Protein AF-A0A813EXE1-F1 (afdb_monomer)

Organism: Polarella glacialis (NCBI:txid89957)

Structure (mmCIF, N/CA/C/O backbone):
data_AF-A0A813EXE1-F1
#
_entry.id   AF-A0A813EXE1-F1
#
loop_
_atom_site.group_PDB
_atom_site.id
_atom_site.type_symbol
_atom_site.label_atom_id
_atom_site.label_alt_id
_atom_site.label_comp_id
_atom_site.label_asym_id
_atom_site.label_entity_id
_atom_site.label_seq_id
_atom_site.pdbx_PDB_ins_code
_atom_site.Cartn_x
_atom_site.Cartn_y
_atom_site.Cartn_z
_atom_site.occupancy
_atom_site.B_iso_or_equiv
_atom_site.auth_seq_id
_atom_site.auth_comp_id
_atom_site.auth_asym_id
_atom_site.auth_atom_id
_atom_site.pdbx_PDB_model_num
ATOM 1 N N . MET A 1 1 ? 9.694 2.951 -1.310 1.00 83.62 1 MET A N 1
ATOM 2 C CA . MET A 1 1 ? 8.890 2.510 -2.470 1.00 83.62 1 MET A CA 1
ATOM 3 C C . MET A 1 1 ? 9.324 3.197 -3.749 1.00 83.62 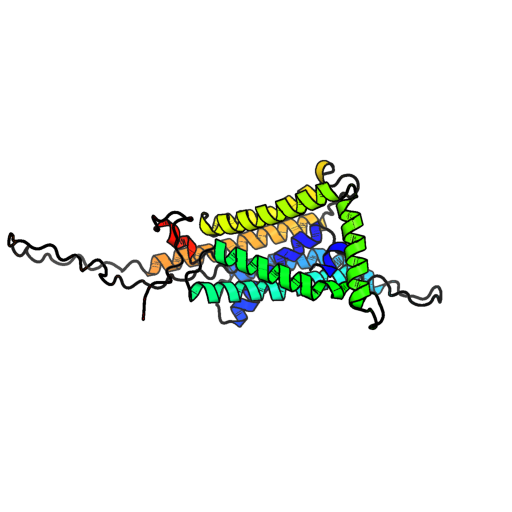1 MET A C 1
ATOM 5 O O . MET A 1 1 ? 9.782 2.480 -4.615 1.00 83.62 1 MET A O 1
ATOM 9 N N . VAL A 1 2 ? 9.287 4.535 -3.846 1.00 83.31 2 VAL A N 1
ATOM 10 C CA . VAL A 1 2 ? 9.615 5.289 -5.082 1.00 83.31 2 VAL A CA 1
ATOM 11 C C . VAL A 1 2 ? 10.860 4.770 -5.819 1.00 83.31 2 VAL A C 1
ATOM 13 O O . VAL A 1 2 ? 10.777 4.487 -7.004 1.00 83.31 2 VAL A O 1
ATOM 16 N N . PHE A 1 3 ? 11.970 4.543 -5.112 1.00 84.62 3 PHE A N 1
ATOM 17 C CA . PHE A 1 3 ? 13.207 4.026 -5.715 1.00 84.62 3 PHE A CA 1
ATOM 18 C C . PHE A 1 3 ? 13.143 2.568 -6.183 1.00 84.62 3 PHE A C 1
ATOM 20 O O . PHE A 1 3 ? 13.875 2.191 -7.084 1.00 84.62 3 PHE A O 1
ATOM 27 N N . ALA A 1 4 ? 12.294 1.742 -5.573 1.00 88.12 4 ALA A N 1
ATOM 28 C CA . ALA A 1 4 ? 12.151 0.328 -5.912 1.00 88.12 4 ALA A CA 1
ATOM 29 C C . ALA A 1 4 ? 11.095 0.087 -7.004 1.00 88.12 4 ALA A C 1
ATOM 31 O O . ALA A 1 4 ? 11.169 -0.927 -7.690 1.00 88.12 4 ALA A O 1
ATOM 32 N N . ASN A 1 5 ? 10.138 1.007 -7.192 1.00 88.31 5 ASN A N 1
ATOM 33 C CA . ASN A 1 5 ? 9.052 0.864 -8.169 1.00 88.31 5 ASN A CA 1
ATOM 34 C C . ASN A 1 5 ? 9.538 0.513 -9.593 1.00 88.31 5 ASN A C 1
ATOM 36 O O . ASN A 1 5 ? 8.940 -0.371 -10.196 1.00 88.31 5 ASN A O 1
ATOM 40 N N . PRO A 1 6 ? 10.608 1.117 -10.149 1.00 88.12 6 PRO A N 1
ATOM 41 C CA . PRO A 1 6 ? 11.054 0.779 -11.504 1.00 88.12 6 PRO A CA 1
ATOM 42 C C . PRO A 1 6 ? 11.615 -0.644 -11.642 1.00 88.12 6 PRO A C 1
ATOM 44 O O . PRO A 1 6 ? 11.696 -1.164 -12.750 1.00 88.12 6 PRO A O 1
ATOM 47 N N . TYR A 1 7 ? 12.017 -1.268 -10.531 1.00 89.38 7 TYR A N 1
ATOM 48 C CA . TYR A 1 7 ? 12.736 -2.546 -10.513 1.00 89.38 7 TYR A CA 1
ATOM 49 C C . TYR A 1 7 ? 11.871 -3.733 -10.072 1.00 89.38 7 TYR A C 1
ATOM 51 O O . TYR A 1 7 ? 12.325 -4.876 -10.115 1.00 89.38 7 TYR A O 1
ATOM 59 N N . VAL A 1 8 ? 10.642 -3.480 -9.616 1.00 90.56 8 VAL A N 1
ATOM 60 C CA . VAL A 1 8 ? 9.720 -4.508 -9.117 1.00 90.56 8 VAL A CA 1
ATOM 61 C C . VAL A 1 8 ? 8.538 -4.622 -10.089 1.00 90.56 8 VAL A C 1
ATOM 63 O O . VAL A 1 8 ? 7.906 -3.603 -10.356 1.00 90.56 8 VAL A O 1
ATOM 66 N N . PRO A 1 9 ? 8.188 -5.818 -10.599 1.00 90.06 9 PRO A N 1
ATOM 67 C CA 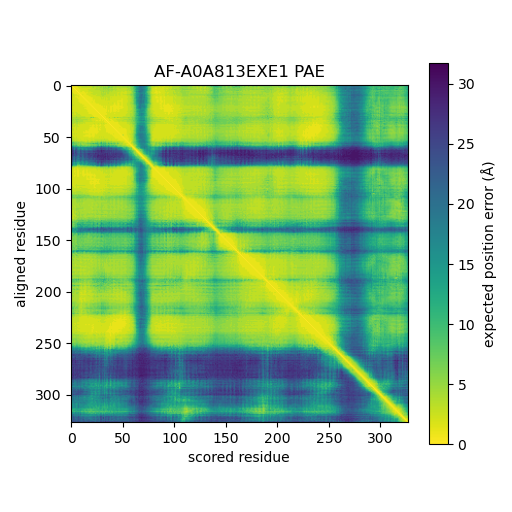. PRO A 1 9 ? 7.024 -6.014 -11.471 1.00 90.06 9 PRO A CA 1
ATOM 68 C C . PRO A 1 9 ? 5.711 -5.567 -10.824 1.00 90.06 9 PRO A C 1
ATOM 70 O O . PRO A 1 9 ? 5.547 -5.688 -9.607 1.00 90.06 9 PRO A O 1
ATOM 73 N N . GLY A 1 10 ? 4.750 -5.109 -11.625 1.00 87.69 10 GLY A N 1
ATOM 74 C CA . GLY A 1 10 ? 3.493 -4.531 -11.145 1.00 87.69 10 GLY A CA 1
ATOM 75 C C . GLY A 1 10 ? 2.681 -5.505 -10.291 1.00 87.69 10 GLY A C 1
ATOM 76 O O . GLY A 1 10 ? 2.223 -5.143 -9.202 1.00 87.69 10 GLY A O 1
ATOM 77 N N . CYS A 1 11 ? 2.581 -6.771 -10.711 1.00 89.19 11 CYS A N 1
ATOM 78 C CA . CYS A 1 11 ? 1.892 -7.789 -9.918 1.00 89.19 11 CYS A CA 1
ATOM 79 C C . CYS A 1 11 ? 2.582 -8.042 -8.563 1.00 89.19 11 CYS A C 1
ATOM 81 O O . CYS A 1 11 ? 1.913 -8.229 -7.544 1.00 89.19 11 CYS A O 1
ATOM 83 N N . LEU A 1 12 ? 3.920 -8.018 -8.528 1.00 90.88 12 LEU A N 1
ATOM 84 C CA . LEU A 1 12 ? 4.680 -8.193 -7.291 1.00 90.88 12 LEU A CA 1
ATOM 85 C C . LEU A 1 12 ? 4.547 -6.969 -6.375 1.00 90.88 12 LEU A C 1
ATOM 87 O O . LEU A 1 12 ? 4.401 -7.140 -5.167 1.00 90.88 12 LEU A O 1
ATOM 91 N N . GLN A 1 13 ? 4.515 -5.750 -6.921 1.00 92.50 13 GLN A N 1
ATOM 92 C CA . GLN A 1 13 ? 4.253 -4.538 -6.136 1.00 92.50 13 GLN A CA 1
ATOM 93 C C . GLN A 1 13 ? 2.901 -4.617 -5.417 1.00 92.50 13 GLN A C 1
ATOM 95 O O . GLN A 1 13 ? 2.837 -4.351 -4.215 1.00 92.50 13 GLN A O 1
ATOM 100 N N . ALA A 1 14 ? 1.839 -5.028 -6.120 1.00 90.50 14 ALA A N 1
ATOM 101 C CA . ALA A 1 14 ? 0.500 -5.162 -5.543 1.00 90.50 14 ALA A CA 1
ATOM 102 C C . ALA A 1 14 ? 0.460 -6.195 -4.399 1.00 90.50 14 ALA A C 1
ATOM 104 O O . ALA A 1 14 ? -0.167 -5.955 -3.363 1.00 90.50 14 ALA A O 1
ATOM 105 N N . LEU A 1 15 ? 1.175 -7.317 -4.548 1.00 91.56 15 LEU A N 1
ATOM 106 C CA . LEU A 1 15 ? 1.319 -8.331 -3.497 1.00 91.56 15 LEU A CA 1
ATOM 107 C C . LEU A 1 15 ? 2.124 -7.810 -2.299 1.00 91.56 15 LEU A C 1
ATOM 109 O O . LEU A 1 15 ? 1.693 -7.959 -1.156 1.00 91.56 15 LEU A O 1
ATOM 113 N N . LEU A 1 16 ? 3.268 -7.162 -2.538 1.00 93.19 16 LEU A N 1
ATOM 114 C CA . LEU A 1 16 ? 4.121 -6.623 -1.474 1.00 93.19 16 LEU A CA 1
ATOM 115 C C . LEU A 1 16 ? 3.438 -5.494 -0.692 1.00 93.19 16 LEU A C 1
ATOM 117 O O . LEU A 1 16 ? 3.687 -5.349 0.503 1.00 93.19 16 LEU A O 1
ATOM 121 N N . GLN A 1 17 ? 2.540 -4.730 -1.317 1.00 92.62 17 GLN A N 1
ATOM 122 C CA . GLN A 1 17 ? 1.708 -3.743 -0.618 1.00 92.62 17 GLN A CA 1
ATOM 123 C C . GLN A 1 17 ? 0.782 -4.386 0.427 1.00 92.62 17 GLN A C 1
ATOM 125 O O . GLN A 1 17 ? 0.451 -3.744 1.423 1.00 92.62 17 GLN A O 1
ATOM 130 N N . GLN A 1 18 ? 0.418 -5.667 0.280 1.00 93.56 18 GLN A N 1
ATOM 131 C CA . GLN A 1 18 ? -0.369 -6.378 1.296 1.00 93.56 18 GLN A CA 1
ATOM 132 C C . GLN A 1 18 ? 0.429 -6.717 2.554 1.00 93.56 18 GLN A C 1
ATOM 134 O O . GLN A 1 18 ? -0.172 -6.979 3.597 1.00 93.56 18 GLN A O 1
ATOM 139 N N . ALA A 1 19 ? 1.763 -6.611 2.511 1.00 93.81 19 ALA A N 1
ATOM 140 C CA . ALA A 1 19 ? 2.605 -6.698 3.701 1.00 93.81 19 ALA A CA 1
ATOM 141 C C . ALA A 1 19 ? 2.355 -5.558 4.701 1.00 93.81 19 ALA A C 1
ATOM 143 O O . ALA A 1 19 ? 2.771 -5.642 5.857 1.00 93.81 19 ALA A O 1
ATOM 144 N N . LEU A 1 20 ? 1.637 -4.507 4.295 1.00 92.75 20 LEU A N 1
ATOM 145 C CA . LEU A 1 20 ? 1.202 -3.470 5.216 1.00 92.75 20 LEU A CA 1
ATOM 146 C C . LEU A 1 20 ? 0.387 -4.056 6.383 1.00 92.75 20 LEU A C 1
ATOM 148 O O . LEU A 1 20 ? 0.600 -3.647 7.518 1.00 92.75 20 LEU A O 1
ATOM 152 N N . ILE A 1 21 ? -0.473 -5.054 6.133 1.00 92.88 21 ILE A N 1
ATOM 153 C CA . ILE A 1 21 ? -1.320 -5.701 7.154 1.00 92.88 21 ILE A CA 1
ATOM 154 C C . ILE A 1 21 ? -0.494 -6.415 8.245 1.00 92.88 21 ILE A C 1
ATOM 156 O O . ILE A 1 21 ? -0.716 -6.147 9.429 1.00 92.88 21 ILE A O 1
ATOM 160 N N . PRO A 1 22 ? 0.457 -7.318 7.922 1.00 95.56 22 PRO A N 1
ATOM 161 C CA . PRO A 1 22 ? 1.309 -7.918 8.942 1.00 95.56 22 PRO A CA 1
ATOM 162 C C . PRO A 1 22 ? 2.139 -6.881 9.698 1.00 95.56 22 PRO A C 1
ATOM 164 O O . PRO A 1 22 ? 2.281 -7.009 10.914 1.00 95.56 22 PRO A O 1
ATOM 167 N N . PHE A 1 23 ? 2.651 -5.840 9.032 1.00 95.38 23 PHE A N 1
ATOM 168 C CA . PHE A 1 23 ? 3.432 -4.807 9.716 1.00 95.38 23 PHE A CA 1
ATOM 169 C C . PHE A 1 23 ? 2.587 -3.938 10.650 1.00 95.38 23 PHE A C 1
ATOM 171 O O . PHE A 1 23 ? 3.043 -3.637 11.754 1.00 95.38 23 PHE A O 1
ATOM 178 N N . THR A 1 24 ? 1.355 -3.577 10.278 1.00 92.38 24 THR A N 1
ATOM 179 C CA . THR A 1 24 ? 0.451 -2.844 11.178 1.00 92.38 24 THR A CA 1
ATOM 180 C C . THR A 1 24 ? 0.040 -3.698 12.369 1.00 92.38 24 THR A C 1
ATOM 182 O O . THR A 1 24 ? 0.028 -3.190 13.492 1.00 92.38 24 THR A O 1
ATOM 185 N N . LEU A 1 25 ? -0.244 -4.992 12.174 1.00 92.69 25 LEU A N 1
ATOM 186 C CA . LEU A 1 25 ? -0.517 -5.904 13.288 1.00 92.69 25 LEU A CA 1
ATOM 187 C C . LEU A 1 25 ? 0.705 -6.029 14.204 1.00 92.69 25 LEU A C 1
ATOM 189 O O . LEU A 1 25 ? 0.565 -5.867 15.414 1.00 92.69 25 LEU A O 1
ATOM 193 N N . ALA A 1 26 ? 1.899 -6.253 13.651 1.00 94.62 26 ALA A N 1
ATOM 194 C CA . ALA A 1 26 ? 3.126 -6.388 14.434 1.00 94.62 26 ALA A CA 1
ATOM 195 C C . ALA A 1 26 ? 3.425 -5.122 15.251 1.00 94.62 26 ALA A C 1
ATOM 197 O O . ALA A 1 26 ? 3.661 -5.201 16.457 1.00 94.62 26 ALA A O 1
ATOM 198 N N . ALA A 1 27 ? 3.340 -3.946 14.626 1.00 92.19 27 ALA A N 1
ATOM 199 C CA . ALA A 1 27 ? 3.536 -2.673 15.312 1.00 92.19 27 ALA A CA 1
ATOM 200 C C . ALA A 1 27 ? 2.442 -2.397 16.362 1.00 92.19 27 ALA A C 1
ATOM 202 O O . ALA A 1 27 ? 2.727 -1.840 17.422 1.00 92.19 27 ALA A O 1
ATOM 203 N N . SER A 1 28 ? 1.204 -2.838 16.125 1.00 89.94 28 SER A N 1
ATOM 204 C CA . SER A 1 28 ? 0.122 -2.731 17.111 1.00 89.94 28 SER A CA 1
ATOM 205 C C . SER A 1 28 ? 0.333 -3.662 18.309 1.00 89.94 28 SER A C 1
ATOM 207 O O . SER A 1 28 ? 0.102 -3.250 19.446 1.00 89.94 28 SER A O 1
ATOM 209 N N . VAL A 1 29 ? 0.810 -4.891 18.082 1.00 92.19 29 VAL A N 1
ATOM 210 C CA . VAL A 1 29 ? 1.195 -5.826 19.154 1.00 92.19 29 VAL A CA 1
ATOM 211 C C . VAL A 1 29 ? 2.346 -5.250 19.975 1.00 92.19 29 VAL A C 1
ATOM 213 O O . VAL A 1 29 ? 2.281 -5.263 21.203 1.00 92.19 29 VAL A O 1
ATOM 216 N N . ALA A 1 30 ? 3.357 -4.671 19.320 1.00 93.62 30 ALA A N 1
ATOM 217 C CA . ALA A 1 30 ? 4.457 -3.985 20.000 1.00 93.62 30 ALA A CA 1
ATOM 218 C C . ALA A 1 30 ? 3.970 -2.796 20.851 1.00 93.62 30 ALA A C 1
ATOM 220 O O . ALA A 1 30 ? 4.547 -2.498 21.892 1.00 93.62 30 ALA A O 1
ATOM 221 N N . ALA A 1 31 ? 2.869 -2.154 20.450 1.00 90.25 31 ALA A N 1
ATOM 222 C CA . ALA A 1 31 ? 2.194 -1.114 21.223 1.00 90.25 31 ALA A CA 1
ATOM 223 C C . ALA A 1 31 ? 1.246 -1.652 22.321 1.00 90.25 31 ALA A C 1
ATOM 225 O O . ALA A 1 31 ? 0.523 -0.863 22.930 1.00 90.25 31 ALA A O 1
ATOM 226 N N . GLY A 1 32 ? 1.227 -2.965 22.577 1.00 90.25 32 GLY A N 1
ATOM 227 C CA . GLY A 1 32 ? 0.442 -3.603 23.638 1.00 90.25 32 GLY A CA 1
ATOM 228 C C . GLY A 1 32 ? -0.967 -4.051 23.236 1.00 90.25 32 GLY A C 1
ATOM 229 O O . GLY A 1 32 ? -1.731 -4.491 24.098 1.00 90.25 32 GLY A O 1
ATOM 230 N N . ALA A 1 33 ? -1.342 -3.967 21.955 1.00 87.94 33 ALA A N 1
ATOM 231 C CA . ALA A 1 33 ? -2.638 -4.460 21.498 1.00 87.94 33 ALA A CA 1
ATOM 232 C C . ALA A 1 33 ? -2.670 -5.998 21.451 1.00 87.94 33 ALA A C 1
ATOM 234 O O . ALA A 1 33 ? -1.710 -6.654 21.050 1.00 87.94 33 ALA A O 1
ATOM 235 N N . ARG A 1 34 ? -3.812 -6.579 21.830 1.00 91.12 34 ARG A N 1
ATOM 236 C CA . ARG A 1 34 ? -4.072 -8.024 21.742 1.00 91.12 34 ARG A CA 1
ATOM 237 C C . ARG A 1 34 ? -5.016 -8.303 20.579 1.00 91.12 34 ARG A C 1
ATOM 239 O O . ARG A 1 34 ? -6.010 -7.588 20.435 1.00 91.12 34 ARG A O 1
ATOM 246 N N . PHE A 1 35 ? -4.717 -9.334 19.797 1.00 90.44 35 PHE A N 1
ATOM 247 C CA . PHE A 1 35 ? -5.474 -9.744 18.612 1.00 90.44 35 PHE A CA 1
ATOM 248 C C . PHE A 1 35 ? -6.004 -11.171 18.770 1.00 90.44 35 PHE A C 1
ATOM 250 O O . PHE A 1 35 ? -5.515 -11.940 19.599 1.00 90.44 35 PHE A O 1
ATOM 257 N N . GLU A 1 36 ? -7.013 -11.522 17.980 1.00 92.69 36 GLU A N 1
ATOM 258 C CA . GLU A 1 36 ? -7.580 -12.869 17.984 1.00 92.69 36 GLU A CA 1
ATOM 259 C C . GLU A 1 36 ? -6.734 -13.868 17.178 1.00 92.69 36 GLU A C 1
ATOM 261 O O . GLU A 1 36 ? -6.113 -13.488 16.180 1.00 92.69 36 GLU A O 1
ATOM 266 N N . PRO A 1 37 ? -6.782 -15.174 17.512 1.00 95.31 37 PRO A N 1
ATOM 267 C CA . PRO A 1 37 ? -6.094 -16.231 16.762 1.00 95.31 37 PRO A CA 1
ATOM 268 C C . PRO A 1 37 ? -6.361 -16.211 15.247 1.00 95.31 37 PRO A C 1
ATOM 270 O O . PRO A 1 37 ? -5.448 -16.421 14.449 1.00 95.31 37 PRO A O 1
ATOM 273 N N . HIS A 1 38 ? -7.591 -15.889 14.829 1.00 93.62 38 HIS A N 1
ATOM 274 C CA . HIS A 1 38 ? -7.968 -15.786 13.414 1.00 93.62 38 HIS A CA 1
ATOM 275 C C . HIS A 1 38 ? -7.185 -14.694 12.670 1.00 93.62 38 HIS A C 1
ATOM 277 O O . HIS A 1 38 ? -6.858 -14.855 11.495 1.00 93.62 38 HIS A O 1
ATOM 283 N N . GLN A 1 39 ? -6.844 -13.597 13.350 1.00 93.31 39 GLN A N 1
ATOM 284 C CA . GLN A 1 39 ? -6.074 -12.501 12.762 1.00 93.31 39 GLN A CA 1
ATOM 285 C C . GLN A 1 39 ? -4.619 -12.924 12.534 1.00 93.31 39 GLN A C 1
ATOM 287 O O . GLN A 1 39 ? -4.069 -12.675 11.463 1.00 93.31 39 GLN A O 1
ATOM 292 N N . TYR A 1 40 ? -4.023 -13.653 13.481 1.00 95.94 40 TYR A N 1
ATOM 293 C CA . TYR A 1 40 ? -2.693 -14.240 13.292 1.00 95.94 40 TYR A CA 1
ATOM 294 C C . TYR A 1 40 ? -2.672 -15.264 12.150 1.00 95.94 40 TYR A C 1
ATOM 296 O O . TYR A 1 40 ? -1.744 -15.254 11.344 1.00 95.94 40 TYR A O 1
ATOM 304 N N . CYS A 1 41 ? -3.717 -16.091 12.027 1.00 96.88 41 CYS A N 1
ATOM 305 C CA . CYS A 1 41 ? -3.869 -17.029 10.911 1.00 96.88 41 CYS A CA 1
ATOM 306 C C . CYS A 1 41 ? -3.930 -16.300 9.555 1.00 96.88 41 CYS A C 1
ATOM 308 O O . CYS A 1 41 ? -3.170 -16.625 8.644 1.00 96.88 41 CYS A O 1
ATOM 310 N N . GLY A 1 42 ? -4.761 -15.258 9.435 1.00 95.38 42 GLY A N 1
ATOM 311 C CA . GLY A 1 42 ? -4.840 -14.450 8.214 1.00 95.38 42 GLY A CA 1
ATOM 312 C C . GLY A 1 42 ? -3.506 -13.790 7.843 1.00 95.38 42 GLY A C 1
ATOM 313 O O . GLY A 1 42 ? -3.096 -13.831 6.685 1.00 95.38 42 GLY A O 1
ATOM 314 N N . VAL A 1 43 ? -2.779 -13.259 8.832 1.00 95.75 43 VAL A N 1
ATOM 315 C CA . VAL A 1 43 ? -1.425 -12.710 8.641 1.00 95.75 43 VAL A CA 1
ATOM 316 C C . VAL A 1 43 ? -0.433 -13.775 8.167 1.00 95.75 43 VAL A C 1
ATOM 318 O O . VAL A 1 43 ? 0.338 -13.509 7.246 1.00 95.75 43 VAL A O 1
ATOM 321 N N . ALA A 1 44 ? -0.463 -14.977 8.745 1.00 97.69 44 ALA A N 1
ATOM 322 C CA . ALA A 1 44 ? 0.407 -16.073 8.325 1.00 97.69 44 ALA A CA 1
ATOM 323 C C . ALA A 1 44 ? 0.164 -16.467 6.858 1.00 97.69 44 ALA A C 1
ATOM 325 O O . ALA A 1 44 ? 1.123 -16.685 6.120 1.00 97.69 44 ALA A O 1
ATOM 326 N N . LEU A 1 45 ? -1.097 -16.481 6.409 1.00 97.31 45 LEU A N 1
ATOM 327 C CA . LEU A 1 45 ? -1.449 -16.727 5.006 1.00 97.31 45 LEU A CA 1
ATOM 328 C C . LEU A 1 45 ? -0.922 -15.622 4.077 1.00 97.31 45 LEU A C 1
ATOM 330 O O . LEU A 1 45 ? -0.328 -15.928 3.044 1.00 97.31 45 LEU A O 1
ATOM 334 N N . ILE A 1 46 ? -1.069 -14.347 4.459 1.00 96.00 46 ILE A N 1
ATOM 335 C CA . ILE A 1 46 ? -0.534 -13.213 3.684 1.00 96.00 46 ILE A CA 1
ATOM 336 C C . ILE A 1 46 ? 0.991 -13.327 3.545 1.00 96.00 46 ILE A C 1
ATOM 338 O O . ILE A 1 46 ? 1.520 -13.224 2.437 1.00 96.00 46 ILE A O 1
ATOM 342 N N . LEU A 1 47 ? 1.700 -13.581 4.650 1.00 96.62 47 LEU A N 1
ATOM 343 C CA . LEU A 1 47 ? 3.155 -13.756 4.643 1.00 96.62 47 LEU A CA 1
ATOM 344 C C . LEU A 1 47 ? 3.584 -14.983 3.832 1.00 96.62 47 LEU A C 1
ATOM 346 O O . LEU A 1 47 ? 4.569 -14.907 3.103 1.00 96.62 47 LEU A O 1
ATOM 350 N N . GLY A 1 48 ? 2.831 -16.083 3.909 1.00 96.81 48 GLY A N 1
ATOM 351 C CA . GLY A 1 48 ? 3.054 -17.270 3.087 1.00 96.81 48 GLY A CA 1
ATOM 352 C C . GLY A 1 48 ? 2.923 -16.974 1.592 1.00 96.81 48 GLY A C 1
ATOM 353 O O . GLY A 1 48 ? 3.769 -17.401 0.811 1.00 96.81 48 GLY A O 1
ATOM 354 N N . GLY A 1 49 ? 1.920 -16.185 1.194 1.00 95.44 49 GLY A N 1
ATOM 355 C CA . GLY A 1 49 ? 1.726 -15.788 -0.204 1.00 95.44 49 GLY A CA 1
ATOM 356 C C . GLY A 1 49 ? 2.852 -14.898 -0.719 1.00 95.44 49 GLY A C 1
ATOM 357 O O . GLY A 1 49 ? 3.401 -15.157 -1.788 1.00 95.44 49 GLY A O 1
ATOM 358 N N . ILE A 1 50 ? 3.269 -13.910 0.076 1.00 94.81 50 ILE A N 1
ATOM 359 C CA . ILE A 1 50 ? 4.429 -13.065 -0.247 1.00 94.81 50 ILE A CA 1
ATOM 360 C C . ILE A 1 50 ? 5.709 -13.911 -0.338 1.00 94.81 50 ILE A C 1
ATOM 362 O O . ILE A 1 50 ? 6.473 -13.772 -1.293 1.00 94.81 50 ILE A O 1
ATOM 366 N N . GLY A 1 51 ? 5.934 -14.814 0.620 1.00 94.50 51 GLY A N 1
ATOM 367 C CA . GLY A 1 51 ? 7.101 -15.695 0.651 1.00 94.50 51 GLY A CA 1
ATOM 368 C C . GLY A 1 51 ? 7.175 -16.621 -0.562 1.00 94.50 51 GLY A C 1
ATOM 369 O O . GLY A 1 51 ? 8.234 -16.727 -1.178 1.00 94.50 51 GLY A O 1
ATOM 370 N N . LEU A 1 52 ? 6.048 -17.221 -0.959 1.00 94.50 52 LEU A N 1
ATOM 371 C CA . LEU A 1 52 ? 5.963 -18.077 -2.145 1.00 94.50 52 LEU A CA 1
ATOM 372 C C . LEU A 1 52 ? 6.366 -17.328 -3.422 1.00 94.50 52 LEU A C 1
ATOM 374 O O . LEU A 1 52 ? 7.037 -17.896 -4.279 1.00 94.50 52 LEU A O 1
ATOM 378 N N . GLN A 1 53 ? 6.004 -16.047 -3.530 1.00 91.62 53 GLN A N 1
ATOM 379 C CA . GLN A 1 53 ? 6.357 -15.222 -4.684 1.00 91.62 53 GLN A CA 1
ATOM 380 C C . GLN A 1 53 ? 7.841 -14.825 -4.709 1.00 91.62 53 GLN A C 1
ATOM 382 O O . GLN A 1 53 ? 8.418 -14.672 -5.784 1.00 91.62 53 GLN A O 1
ATOM 387 N N . LEU A 1 54 ? 8.463 -14.649 -3.540 1.00 91.06 54 LEU A N 1
ATOM 388 C CA . LEU A 1 54 ? 9.877 -14.272 -3.427 1.00 91.06 54 LEU A CA 1
ATOM 389 C C . LEU A 1 54 ? 10.830 -15.474 -3.527 1.00 91.06 54 LEU A C 1
ATOM 391 O O . LEU A 1 54 ? 12.000 -15.291 -3.862 1.00 91.06 54 LEU A O 1
ATOM 395 N N . LEU A 1 55 ? 10.346 -16.693 -3.265 1.00 89.88 55 LEU A N 1
ATOM 396 C CA . LEU A 1 55 ? 11.162 -17.909 -3.200 1.00 89.88 55 LEU A CA 1
ATOM 397 C C . LEU A 1 55 ? 11.966 -18.210 -4.483 1.00 89.88 55 LEU A C 1
ATOM 399 O O . LEU A 1 55 ? 13.158 -18.495 -4.355 1.00 89.88 55 LEU A O 1
ATOM 403 N N . PRO A 1 56 ? 11.400 -18.111 -5.707 1.00 84.12 56 PRO A N 1
ATOM 404 C CA . PRO A 1 56 ? 12.157 -18.388 -6.931 1.00 84.12 56 PRO A CA 1
ATOM 405 C C . PRO A 1 56 ? 13.377 -17.469 -7.086 1.00 84.12 56 PRO A C 1
ATOM 407 O O . PRO A 1 56 ? 14.448 -17.918 -7.483 1.00 84.12 56 PRO A O 1
ATOM 410 N N . GLY A 1 57 ? 13.248 -16.202 -6.676 1.00 77.94 57 GLY A N 1
ATOM 411 C CA . GLY A 1 57 ? 14.320 -15.208 -6.763 1.00 77.94 57 GLY A CA 1
ATOM 412 C C . GLY A 1 57 ? 15.456 -15.395 -5.751 1.00 77.94 57 GLY A C 1
ATOM 413 O O . GLY A 1 57 ? 16.484 -14.731 -5.875 1.00 77.94 57 GLY A O 1
ATOM 414 N N . LEU A 1 58 ? 15.294 -16.267 -4.749 1.00 78.81 58 LEU A N 1
ATOM 415 C CA . LEU A 1 58 ? 16.352 -16.601 -3.786 1.00 78.81 58 LEU A CA 1
ATOM 416 C C . LEU A 1 58 ? 17.239 -17.754 -4.278 1.00 78.81 58 LEU A C 1
ATOM 418 O O . LEU A 1 58 ? 18.425 -17.793 -3.953 1.00 78.81 58 LEU A O 1
ATOM 422 N N . GLY A 1 59 ? 16.684 -18.676 -5.072 1.00 73.62 59 GLY A N 1
ATOM 423 C CA . GLY A 1 59 ? 17.412 -19.842 -5.586 1.00 73.62 59 GLY A CA 1
ATOM 424 C C . GLY A 1 59 ? 18.409 -19.504 -6.698 1.00 73.62 59 GLY A C 1
ATOM 425 O O . GLY A 1 59 ? 19.468 -20.119 -6.787 1.00 73.62 59 GLY A O 1
ATOM 426 N N . GLU A 1 60 ? 18.110 -18.494 -7.516 1.00 66.31 60 GLU A N 1
ATOM 427 C CA . GLU A 1 60 ? 18.944 -18.124 -8.671 1.00 66.31 60 GLU A CA 1
ATOM 428 C C . GLU A 1 60 ? 20.157 -17.252 -8.294 1.00 66.31 60 GLU A C 1
ATOM 430 O O . GLU A 1 60 ? 21.149 -17.208 -9.023 1.00 66.31 60 GLU A O 1
ATOM 435 N N . SER A 1 61 ? 20.141 -16.604 -7.123 1.00 55.00 61 SER A N 1
ATOM 436 C CA . SER A 1 61 ? 21.210 -15.696 -6.674 1.00 55.00 61 SER A CA 1
ATOM 437 C C . SER A 1 61 ? 22.503 -16.373 -6.191 1.00 55.00 61 SER A C 1
ATOM 439 O O . SER A 1 61 ? 23.474 -15.673 -5.909 1.00 55.00 61 SER A O 1
ATOM 441 N N . SER A 1 62 ? 22.564 -17.707 -6.118 1.00 51.28 62 SER A N 1
ATOM 442 C CA . SER A 1 62 ? 23.748 -18.435 -5.623 1.00 51.28 62 SER A CA 1
ATOM 443 C C . SER A 1 62 ? 24.589 -19.129 -6.708 1.00 51.28 62 SER A C 1
ATOM 445 O O . SER A 1 62 ? 25.572 -19.780 -6.365 1.00 51.28 62 SER A O 1
ATOM 447 N N . GLY A 1 63 ? 24.255 -18.994 -8.001 1.00 45.66 63 GLY A N 1
ATOM 448 C CA . GLY A 1 63 ? 24.808 -19.871 -9.049 1.00 45.66 63 GLY A CA 1
ATOM 449 C C . GLY A 1 63 ? 25.786 -19.298 -10.089 1.00 45.66 63 GLY A C 1
ATOM 450 O O . GLY A 1 63 ? 26.431 -20.095 -10.761 1.00 45.66 63 GLY A O 1
ATOM 451 N N . ALA A 1 64 ? 25.931 -17.978 -10.278 1.00 43.53 64 ALA A N 1
ATOM 452 C CA . ALA A 1 64 ? 26.651 -17.461 -11.462 1.00 43.53 64 ALA A CA 1
ATOM 453 C C . ALA A 1 64 ? 27.495 -16.192 -11.230 1.00 43.53 64 ALA A C 1
ATOM 455 O O . ALA A 1 64 ? 27.560 -15.314 -12.083 1.00 43.53 64 ALA A O 1
ATOM 456 N N . ALA A 1 65 ? 28.195 -16.112 -10.096 1.00 43.06 65 ALA A N 1
ATOM 457 C CA . ALA A 1 65 ? 29.326 -15.190 -9.916 1.00 43.06 65 ALA A CA 1
ATOM 458 C C . ALA A 1 65 ? 30.681 -15.902 -10.126 1.00 43.06 65 ALA A C 1
ATOM 460 O O . ALA A 1 65 ? 31.679 -15.573 -9.488 1.00 43.06 65 ALA A O 1
ATOM 461 N N . ALA A 1 66 ? 30.720 -16.910 -11.006 1.00 38.91 66 ALA A N 1
ATOM 462 C CA . ALA A 1 66 ? 31.948 -17.579 -11.416 1.00 38.91 66 ALA A CA 1
ATOM 463 C C . ALA A 1 66 ? 32.500 -16.937 -12.702 1.00 38.91 66 ALA A C 1
ATOM 465 O O . ALA A 1 66 ? 32.074 -17.252 -13.807 1.00 38.91 66 ALA A O 1
ATOM 466 N N . LEU A 1 67 ? 33.468 -16.035 -12.514 1.00 45.66 67 LEU A N 1
ATOM 467 C CA . LEU A 1 67 ? 34.700 -15.936 -13.310 1.00 45.66 67 LEU A CA 1
ATOM 468 C C . LEU A 1 67 ? 34.579 -16.029 -14.847 1.00 45.66 67 LEU A C 1
ATOM 470 O O . LEU A 1 67 ? 35.110 -16.965 -15.434 1.00 45.66 67 LEU A O 1
ATOM 474 N N . VAL A 1 68 ? 34.040 -15.013 -15.529 1.00 41.09 68 VAL A N 1
ATOM 475 C CA . VAL A 1 68 ? 34.474 -14.708 -16.909 1.00 41.09 68 VAL A CA 1
ATOM 476 C C . VAL A 1 68 ? 34.486 -13.192 -17.134 1.00 41.09 68 VAL A C 1
ATOM 478 O O . VAL A 1 68 ? 33.438 -12.563 -17.200 1.00 41.09 68 VAL A O 1
ATOM 481 N N . GLY A 1 69 ? 35.684 -12.622 -17.303 1.00 37.91 69 GLY A N 1
ATOM 482 C CA . GLY A 1 69 ? 35.890 -11.326 -17.966 1.00 37.91 69 GLY A CA 1
ATOM 483 C C . GLY A 1 69 ? 36.105 -10.122 -17.045 1.00 37.91 69 GLY A C 1
ATOM 484 O O . GLY A 1 69 ? 35.156 -9.466 -16.632 1.00 37.91 69 GLY A O 1
ATOM 485 N N . GLY A 1 70 ? 37.372 -9.789 -16.777 1.00 41.75 70 GLY A N 1
ATOM 486 C CA . GLY A 1 70 ? 37.801 -8.613 -16.012 1.00 41.75 70 GLY A CA 1
ATOM 487 C C . GLY A 1 70 ? 37.531 -7.275 -16.711 1.00 41.75 70 GLY A C 1
ATOM 488 O O . GLY A 1 70 ? 38.453 -6.656 -17.236 1.00 41.75 70 GLY A O 1
ATOM 489 N N . ALA A 1 71 ? 36.281 -6.817 -16.678 1.00 37.47 71 ALA A N 1
ATOM 490 C CA . ALA A 1 71 ? 35.899 -5.434 -16.955 1.00 37.47 71 ALA A CA 1
ATOM 491 C C . ALA A 1 71 ? 35.650 -4.677 -15.631 1.00 37.47 71 ALA A C 1
ATOM 493 O O . ALA A 1 71 ? 35.194 -5.286 -14.659 1.00 37.47 71 ALA A O 1
ATOM 494 N N . PRO A 1 72 ? 35.951 -3.365 -15.555 1.00 38.66 72 PRO A N 1
ATOM 495 C CA . PRO A 1 72 ? 35.716 -2.570 -14.353 1.00 38.66 72 PRO A CA 1
ATOM 496 C C . PRO A 1 72 ? 34.229 -2.587 -13.980 1.00 38.66 72 PRO A C 1
ATOM 498 O O . PRO A 1 72 ? 33.357 -2.356 -14.817 1.00 38.66 72 PRO A O 1
ATOM 501 N N . ALA A 1 73 ? 33.963 -2.889 -12.710 1.00 40.06 73 ALA A N 1
ATOM 502 C CA . ALA A 1 73 ? 32.641 -3.092 -12.139 1.00 40.06 73 ALA A CA 1
ATOM 503 C C . ALA A 1 73 ? 31.781 -1.817 -12.199 1.00 40.06 73 ALA A C 1
ATOM 505 O O . ALA A 1 73 ? 31.753 -1.020 -11.263 1.00 40.06 73 ALA A O 1
ATOM 506 N N . VAL A 1 74 ? 31.032 -1.643 -13.287 1.00 44.00 74 VAL A N 1
ATOM 507 C CA . VAL A 1 74 ? 29.762 -0.913 -13.234 1.00 44.00 74 VAL A CA 1
ATOM 508 C C . VAL A 1 74 ? 28.862 -1.742 -12.322 1.00 44.00 74 VAL A C 1
ATOM 510 O O . VAL A 1 74 ? 28.669 -2.928 -12.587 1.00 44.00 74 VAL A O 1
ATOM 513 N N . ALA A 1 75 ? 28.421 -1.158 -11.204 1.00 45.84 75 ALA A N 1
ATOM 514 C CA . ALA A 1 75 ? 27.675 -1.845 -10.153 1.00 45.84 75 ALA A CA 1
ATOM 515 C C . ALA A 1 75 ? 26.609 -2.768 -10.761 1.00 45.84 75 ALA A C 1
ATOM 517 O O . ALA A 1 75 ? 25.708 -2.305 -11.461 1.00 45.84 75 ALA A O 1
ATOM 518 N N . ALA A 1 76 ? 26.759 -4.077 -10.541 1.00 49.22 76 ALA A N 1
ATOM 519 C CA . ALA A 1 76 ? 25.833 -5.070 -11.062 1.00 49.22 76 ALA A CA 1
ATOM 520 C C . ALA A 1 76 ? 24.400 -4.689 -10.648 1.00 49.22 76 ALA A C 1
ATOM 522 O O . ALA A 1 76 ? 24.206 -4.266 -9.501 1.00 49.22 76 ALA A O 1
ATOM 523 N N . PRO A 1 77 ? 23.402 -4.808 -11.547 1.00 54.69 77 PRO A N 1
ATOM 524 C CA . PRO A 1 77 ? 22.024 -4.488 -11.208 1.00 54.69 77 PRO A CA 1
ATOM 525 C C . PRO A 1 77 ? 21.640 -5.330 -9.994 1.00 54.69 77 PRO A C 1
ATOM 527 O O . PRO A 1 77 ? 21.701 -6.560 -10.043 1.00 54.69 77 PRO A O 1
ATOM 530 N N . ALA A 1 78 ? 21.325 -4.667 -8.878 1.00 62.91 78 ALA A N 1
ATOM 531 C CA . ALA A 1 78 ? 20.944 -5.374 -7.668 1.00 62.91 78 ALA A CA 1
ATOM 532 C C . ALA A 1 78 ? 19.791 -6.325 -8.006 1.00 62.91 78 ALA A C 1
ATOM 534 O O . ALA A 1 78 ? 18.887 -5.961 -8.766 1.00 62.91 78 ALA A O 1
ATOM 535 N N . SER A 1 79 ? 19.864 -7.557 -7.497 1.00 79.56 79 SER A N 1
ATOM 536 C CA . SER A 1 79 ? 18.911 -8.602 -7.861 1.00 79.56 79 SER A CA 1
ATOM 537 C C . SER A 1 79 ? 17.478 -8.115 -7.630 1.00 79.56 79 SER A C 1
ATOM 539 O O . SER A 1 79 ? 17.200 -7.372 -6.688 1.00 79.56 79 SER A O 1
ATOM 541 N N . MET A 1 80 ? 16.543 -8.531 -8.484 1.00 84.19 80 MET A N 1
ATOM 542 C CA . MET A 1 80 ? 15.113 -8.221 -8.337 1.00 84.19 80 MET A CA 1
ATOM 543 C C . MET A 1 80 ? 14.612 -8.487 -6.904 1.00 84.19 80 MET A C 1
ATOM 545 O O . MET A 1 80 ? 13.798 -7.738 -6.358 1.00 84.19 80 MET A O 1
ATOM 549 N N . THR A 1 81 ? 15.165 -9.517 -6.262 1.00 87.50 81 THR A N 1
ATOM 550 C CA . THR A 1 81 ? 14.939 -9.873 -4.861 1.00 87.50 81 THR A CA 1
ATOM 551 C C . THR A 1 81 ? 15.349 -8.762 -3.895 1.00 87.50 81 THR A C 1
ATOM 553 O O . THR A 1 81 ? 14.573 -8.422 -3.004 1.00 87.50 81 THR A O 1
ATOM 556 N N . TRP A 1 82 ? 16.518 -8.142 -4.081 1.00 90.19 82 TRP A N 1
ATOM 557 C CA . TRP A 1 82 ? 16.952 -7.007 -3.264 1.00 90.19 82 TRP A CA 1
ATOM 558 C C . TRP A 1 82 ? 15.968 -5.839 -3.354 1.00 90.19 82 TRP A C 1
ATOM 560 O O . TRP A 1 82 ? 15.497 -5.351 -2.327 1.00 90.19 82 TRP A O 1
ATOM 570 N N . TRP A 1 83 ? 15.589 -5.426 -4.566 1.00 91.38 83 TRP A N 1
ATOM 571 C CA . TRP A 1 83 ? 14.634 -4.326 -4.742 1.00 91.38 83 TRP A CA 1
ATOM 572 C C . TRP A 1 83 ? 13.251 -4.650 -4.175 1.00 91.38 83 TRP A C 1
ATOM 574 O O . TRP A 1 83 ? 12.602 -3.776 -3.601 1.00 91.38 83 TRP A O 1
ATOM 584 N N . SER A 1 84 ? 12.835 -5.915 -4.250 1.00 92.38 84 SER A N 1
ATOM 585 C CA . SER A 1 84 ? 11.598 -6.398 -3.629 1.00 92.38 84 SER A CA 1
ATOM 586 C C . SER A 1 84 ? 11.657 -6.323 -2.100 1.00 92.38 84 SER A C 1
ATOM 588 O O . SER A 1 84 ? 10.690 -5.900 -1.469 1.00 92.38 84 SER A O 1
ATOM 590 N N . LEU A 1 85 ? 12.801 -6.649 -1.489 1.00 92.44 85 LEU A N 1
ATOM 591 C CA . LEU A 1 85 ? 13.017 -6.488 -0.047 1.00 92.44 85 LEU A CA 1
ATOM 592 C C . LEU A 1 85 ? 13.042 -5.012 0.364 1.00 92.44 85 LEU A C 1
ATOM 594 O O . LEU A 1 85 ? 12.404 -4.645 1.348 1.00 92.44 85 LEU A O 1
ATOM 598 N N . VAL A 1 86 ? 13.706 -4.145 -0.405 1.00 93.00 86 VAL A N 1
ATOM 599 C CA . VAL A 1 86 ? 13.684 -2.689 -0.174 1.00 93.00 86 VAL A CA 1
ATOM 600 C C . VAL A 1 86 ? 12.251 -2.152 -0.259 1.00 93.00 86 VAL A C 1
ATOM 602 O O . VAL A 1 86 ? 11.835 -1.334 0.567 1.00 93.00 86 VAL A O 1
ATOM 605 N N . PHE A 1 87 ? 11.463 -2.631 -1.225 1.00 94.12 87 PHE A N 1
ATOM 606 C CA . PHE A 1 87 ? 10.048 -2.288 -1.349 1.00 94.12 87 PHE A CA 1
ATOM 607 C C . PHE A 1 87 ? 9.232 -2.778 -0.142 1.00 94.12 87 PHE A C 1
ATOM 609 O O . PHE A 1 87 ? 8.401 -2.029 0.373 1.00 94.12 87 PHE A O 1
ATOM 616 N N . LEU A 1 88 ? 9.493 -3.999 0.335 1.00 94.44 88 LEU A N 1
ATOM 617 C CA . LEU A 1 88 ? 8.842 -4.594 1.502 1.00 94.44 88 LEU A CA 1
ATOM 618 C C . LEU A 1 88 ? 9.156 -3.815 2.789 1.00 94.44 88 LEU A C 1
ATOM 620 O O . LEU A 1 88 ? 8.246 -3.448 3.526 1.00 94.44 88 LEU A O 1
ATOM 624 N N . VAL A 1 89 ? 10.426 -3.493 3.040 1.00 94.94 89 VAL A N 1
ATOM 625 C CA . VAL A 1 89 ? 10.849 -2.707 4.213 1.00 94.94 89 VAL A CA 1
ATOM 626 C C . VAL A 1 89 ? 10.242 -1.304 4.186 1.00 94.94 89 VAL A C 1
ATOM 628 O O . VAL A 1 89 ? 9.861 -0.774 5.230 1.00 94.94 89 VAL A O 1
ATOM 631 N N . ALA A 1 90 ? 10.055 -0.719 3.000 1.00 94.50 90 ALA A N 1
ATOM 632 C CA . ALA A 1 90 ? 9.403 0.580 2.865 1.00 94.50 90 ALA A CA 1
ATOM 633 C C . ALA A 1 90 ? 7.925 0.589 3.310 1.00 94.50 90 ALA A C 1
ATOM 635 O O . ALA A 1 90 ? 7.365 1.673 3.465 1.00 94.50 90 ALA A O 1
ATOM 636 N N . GLN A 1 91 ? 7.299 -0.570 3.549 1.00 94.00 91 GLN A N 1
ATOM 637 C CA . GLN A 1 91 ? 5.951 -0.661 4.125 1.00 94.00 91 GLN A CA 1
ATOM 638 C C . GLN A 1 91 ? 5.932 -0.380 5.637 1.00 94.00 91 GLN A C 1
ATOM 640 O O . GLN A 1 91 ? 4.916 0.068 6.164 1.00 94.00 91 GLN A O 1
ATOM 645 N N . VAL A 1 92 ? 7.044 -0.599 6.347 1.00 94.69 92 VAL A N 1
ATOM 646 C CA . VAL A 1 92 ? 7.148 -0.383 7.803 1.00 94.69 92 VAL A CA 1
ATOM 647 C C . VAL A 1 92 ? 6.839 1.063 8.217 1.00 94.69 92 VAL A C 1
ATOM 649 O O . VAL A 1 92 ? 5.978 1.248 9.080 1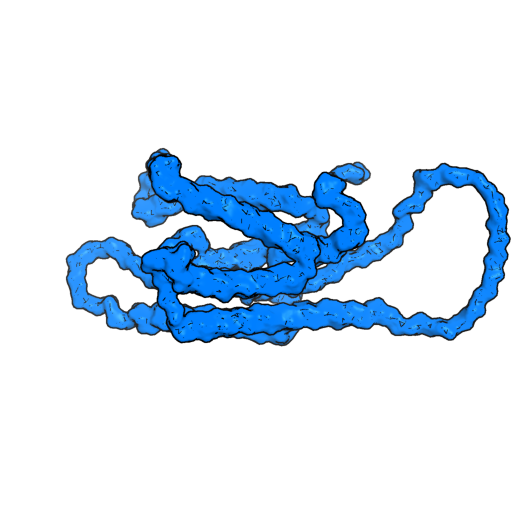.00 94.69 92 VAL A O 1
ATOM 652 N N . PRO A 1 93 ? 7.460 2.110 7.630 1.00 93.56 93 PRO A N 1
ATOM 653 C CA . PRO A 1 93 ? 7.119 3.485 7.991 1.00 93.56 93 PRO A CA 1
ATOM 654 C C . PRO A 1 93 ? 5.659 3.829 7.670 1.00 93.56 93 PRO A C 1
ATOM 656 O O . PRO A 1 93 ? 5.042 4.579 8.419 1.00 93.56 93 PRO A O 1
ATOM 659 N N . VAL A 1 94 ? 5.080 3.242 6.615 1.00 89.25 94 VAL A N 1
ATOM 660 C CA . VAL A 1 94 ? 3.658 3.425 6.276 1.00 89.25 94 VAL A CA 1
ATOM 661 C C . VAL A 1 94 ? 2.765 2.814 7.358 1.00 89.25 94 VAL A C 1
ATOM 663 O O . VAL A 1 94 ? 1.827 3.464 7.814 1.00 89.25 94 VAL A O 1
ATOM 666 N N . ALA A 1 95 ? 3.088 1.608 7.835 1.00 88.75 95 ALA A N 1
ATOM 667 C CA . ALA A 1 95 ? 2.363 0.957 8.925 1.00 88.75 95 ALA A CA 1
ATOM 668 C C . ALA A 1 95 ? 2.414 1.773 10.227 1.00 88.75 95 ALA A C 1
ATOM 670 O O . ALA A 1 95 ? 1.394 1.955 10.892 1.00 88.75 95 ALA A O 1
ATOM 671 N N . LEU A 1 96 ? 3.595 2.290 10.579 1.00 89.69 96 LEU A N 1
ATOM 672 C CA . LEU A 1 96 ? 3.780 3.124 11.768 1.00 89.69 96 LEU A CA 1
ATOM 673 C C . LEU A 1 96 ? 3.018 4.445 11.661 1.00 89.69 96 LEU A C 1
ATOM 675 O O . LEU A 1 96 ? 2.326 4.821 12.606 1.00 89.69 96 LEU A O 1
ATOM 679 N N . ALA A 1 97 ? 3.104 5.121 10.512 1.00 87.38 97 ALA A N 1
ATOM 680 C CA . ALA A 1 97 ? 2.362 6.351 10.261 1.00 87.38 97 ALA A CA 1
ATOM 681 C C . ALA A 1 97 ? 0.854 6.129 10.427 1.00 87.38 97 ALA A C 1
ATOM 683 O O . ALA A 1 97 ? 0.188 6.939 11.065 1.00 87.38 97 ALA A O 1
ATOM 684 N N . ALA A 1 98 ? 0.340 4.999 9.945 1.00 84.62 98 ALA A N 1
ATOM 685 C CA . ALA A 1 98 ? -1.069 4.657 10.061 1.00 84.62 98 ALA A CA 1
ATOM 686 C C . ALA A 1 98 ? -1.518 4.457 11.527 1.00 84.62 98 ALA A C 1
ATOM 688 O O . ALA A 1 98 ? -2.585 4.928 11.920 1.00 84.62 98 ALA A O 1
ATOM 689 N N . ILE A 1 99 ? -0.685 3.832 12.369 1.00 85.06 99 ILE A N 1
ATOM 690 C CA . ILE A 1 99 ? -0.955 3.680 13.814 1.00 85.06 99 ILE A CA 1
ATOM 691 C C . ILE A 1 99 ? -0.881 5.026 14.541 1.00 85.06 99 ILE A C 1
ATOM 693 O O . ILE A 1 99 ? -1.692 5.300 15.428 1.00 85.06 99 ILE A O 1
ATOM 697 N N . LEU A 1 100 ? 0.100 5.866 14.201 1.00 86.31 100 LEU A N 1
ATOM 698 C CA . LEU A 1 100 ? 0.232 7.198 14.791 1.00 86.31 100 LEU A CA 1
ATOM 699 C C . LEU A 1 100 ? -0.967 8.074 14.432 1.00 86.31 100 LEU A C 1
ATOM 701 O O . LEU A 1 100 ? -1.547 8.689 15.321 1.00 86.31 100 LEU A O 1
ATOM 705 N N . GLN A 1 101 ? -1.384 8.060 13.167 1.00 83.62 101 GLN A N 1
ATOM 706 C CA . GLN A 1 101 ? -2.590 8.737 12.699 1.00 83.62 101 GLN A CA 1
ATOM 707 C C . GLN A 1 101 ? -3.825 8.266 13.467 1.00 83.62 101 GLN A C 1
ATOM 709 O O . GLN A 1 101 ? -4.568 9.094 13.986 1.00 83.62 101 GLN A O 1
ATOM 714 N N . GLU A 1 102 ? -4.005 6.952 13.628 1.00 80.75 102 GLU A N 1
ATOM 715 C CA . GLU A 1 102 ? -5.106 6.403 14.423 1.00 80.75 102 GLU A CA 1
ATOM 716 C C . GLU A 1 102 ? -5.081 6.913 15.873 1.00 80.75 102 GLU A C 1
ATOM 718 O O . GLU A 1 102 ? -6.116 7.313 16.404 1.00 80.75 102 GLU A O 1
ATOM 723 N N . LYS A 1 103 ? -3.907 6.950 16.517 1.00 81.25 103 LYS A N 1
ATOM 724 C CA . LYS A 1 103 ? -3.762 7.487 17.880 1.00 81.25 103 LYS A CA 1
ATOM 725 C C . LYS A 1 103 ? -4.063 8.982 17.964 1.00 81.25 103 LYS A C 1
ATOM 727 O O . LYS A 1 103 ? -4.642 9.412 18.958 1.00 81.25 103 LYS A O 1
ATOM 732 N N . THR A 1 104 ? -3.667 9.762 16.963 1.00 83.12 104 THR A N 1
ATOM 733 C CA . THR A 1 104 ? -3.914 11.207 16.935 1.00 83.12 104 THR A CA 1
ATOM 734 C C . THR A 1 104 ? -5.389 11.521 16.718 1.00 83.12 104 THR A C 1
ATOM 736 O O . THR A 1 104 ? -5.903 12.392 17.414 1.00 83.12 104 THR A O 1
ATOM 739 N N . PHE A 1 105 ? -6.084 10.799 15.831 1.00 77.75 105 PHE A N 1
ATOM 740 C CA . PHE A 1 105 ? -7.521 11.021 15.619 1.00 77.75 105 PHE A CA 1
ATOM 741 C C . PHE A 1 105 ? -8.326 10.755 16.880 1.00 77.75 105 PHE A C 1
ATOM 743 O O . PHE A 1 105 ? -9.085 11.621 17.288 1.00 77.75 105 PHE A O 1
ATOM 750 N N . ARG A 1 106 ? -7.989 9.690 17.616 1.00 74.56 106 ARG A N 1
ATOM 751 C CA . ARG A 1 106 ? -8.597 9.405 18.929 1.00 74.56 106 ARG A CA 1
ATOM 752 C C . ARG A 1 106 ? -8.548 10.568 19.917 1.00 74.56 106 ARG A C 1
ATOM 754 O O . ARG A 1 106 ? -9.367 10.624 20.828 1.00 74.56 106 ARG A O 1
ATOM 761 N N . ALA A 1 107 ? -7.543 11.434 19.813 1.00 84.38 107 ALA A N 1
ATOM 762 C CA . ALA A 1 107 ? -7.380 12.555 20.726 1.00 84.38 107 ALA A CA 1
ATOM 763 C C . ALA A 1 107 ? -8.137 13.809 20.266 1.00 84.38 107 ALA A C 1
ATOM 765 O O . ALA A 1 107 ? -8.462 14.652 21.102 1.00 84.38 107 ALA A O 1
ATOM 766 N N . VAL A 1 108 ? -8.379 13.969 18.960 1.00 85.06 108 VAL A N 1
ATOM 767 C CA . VAL A 1 108 ? -8.923 15.202 18.384 1.00 85.06 108 VAL A CA 1
ATOM 768 C C . VAL A 1 108 ? -9.831 14.872 17.194 1.00 85.06 108 VAL A C 1
ATOM 770 O O . VAL A 1 108 ? -9.333 14.349 16.196 1.00 85.06 108 VAL A O 1
ATOM 773 N N . PRO A 1 109 ? -11.120 15.270 17.218 1.00 80.56 109 PRO A N 1
ATOM 774 C CA . PRO A 1 109 ? -11.978 15.172 16.043 1.00 80.56 109 PRO A CA 1
ATOM 775 C C . PRO A 1 109 ? -11.494 16.172 14.983 1.00 80.56 109 PRO A C 1
ATOM 777 O O . PRO A 1 109 ? -11.694 17.383 15.095 1.00 80.56 109 PRO A O 1
ATOM 780 N N . VAL A 1 110 ? -10.805 15.678 13.954 1.00 80.69 110 VAL A N 1
ATOM 781 C CA . VAL A 1 110 ? -10.269 16.498 12.857 1.00 80.69 110 VAL A CA 1
ATOM 782 C C . VAL A 1 110 ? -11.132 16.308 11.615 1.00 80.69 110 VAL A C 1
ATOM 784 O O . VAL A 1 110 ? -11.462 15.186 11.263 1.00 80.69 110 VAL A O 1
ATOM 787 N N . ASN A 1 111 ? -11.463 17.388 10.901 1.00 84.56 111 ASN A N 1
ATOM 788 C CA . ASN A 1 111 ? -12.158 17.284 9.616 1.00 84.56 111 ASN A CA 1
ATOM 789 C C . ASN A 1 111 ? -11.278 16.554 8.577 1.00 84.56 111 ASN A C 1
ATOM 791 O O . ASN A 1 111 ? -10.121 16.921 8.350 1.00 84.56 111 ASN A O 1
ATOM 795 N N . VAL A 1 112 ? -11.855 15.558 7.903 1.00 79.94 112 VAL A N 1
ATOM 796 C CA . VAL A 1 112 ? -11.217 14.748 6.855 1.00 79.94 112 VAL A CA 1
ATOM 797 C C . VAL A 1 112 ? -10.505 15.579 5.787 1.00 79.94 112 VAL A C 1
ATOM 799 O O . VAL A 1 112 ? -9.375 15.267 5.418 1.00 79.94 112 VAL A O 1
ATOM 802 N N . PHE A 1 113 ? -11.136 16.640 5.281 1.00 84.38 113 PHE A N 1
ATOM 803 C CA . PHE A 1 113 ? -10.550 17.447 4.208 1.00 84.38 113 PHE A CA 1
ATOM 804 C C . PHE A 1 113 ? -9.329 18.223 4.684 1.00 84.38 113 PHE A C 1
ATOM 806 O O . PHE A 1 113 ? -8.326 18.292 3.977 1.00 84.38 113 PHE A O 1
ATOM 813 N N . HIS A 1 114 ? -9.392 18.761 5.902 1.00 86.50 114 HIS A N 1
ATOM 814 C CA . HIS A 1 114 ? -8.254 19.426 6.528 1.00 86.50 114 HIS A CA 1
ATOM 815 C C . HIS A 1 114 ? -7.086 18.447 6.676 1.00 86.50 114 HIS A C 1
ATOM 817 O O . HIS A 1 114 ? -5.942 18.761 6.355 1.00 86.50 114 HIS A O 1
ATOM 823 N N . MET A 1 115 ? -7.385 17.226 7.102 1.00 83.38 115 MET A N 1
ATOM 824 C CA . MET A 1 115 ? -6.395 16.180 7.268 1.00 83.38 115 MET A CA 1
ATOM 825 C C . MET A 1 115 ? -5.770 15.738 5.931 1.00 83.38 115 MET A C 1
ATOM 827 O O . MET A 1 115 ? -4.547 15.656 5.831 1.00 83.38 115 MET A O 1
ATOM 831 N N . LEU A 1 116 ? -6.584 15.523 4.892 1.00 85.81 116 LEU A N 1
ATOM 832 C CA . LEU A 1 116 ? -6.119 15.178 3.546 1.00 85.81 116 LEU A CA 1
ATOM 833 C C . LEU A 1 116 ? -5.263 16.299 2.937 1.00 85.81 116 LEU A C 1
ATOM 835 O O . LEU A 1 116 ? -4.231 16.021 2.325 1.00 85.81 116 LEU A O 1
ATOM 839 N N . PHE A 1 117 ? -5.653 17.560 3.146 1.00 89.50 117 PHE A N 1
ATOM 840 C CA . PHE A 1 117 ? -4.889 18.731 2.715 1.00 89.50 117 PHE A CA 1
ATOM 841 C C . PHE A 1 117 ? -3.501 18.768 3.365 1.00 89.50 117 PHE A C 1
ATOM 843 O O . PHE A 1 117 ? -2.492 18.876 2.663 1.00 89.50 117 PHE A O 1
ATOM 850 N N . TRP A 1 118 ? -3.426 18.624 4.691 1.00 89.38 118 TRP A N 1
ATOM 851 C CA . TRP A 1 118 ? -2.144 18.634 5.399 1.00 89.38 118 TRP A CA 1
ATOM 852 C C . TRP A 1 118 ? -1.283 17.416 5.077 1.00 89.38 118 TRP A C 1
ATOM 854 O O . TRP A 1 118 ? -0.075 17.568 4.904 1.00 89.38 118 TRP A O 1
ATOM 864 N N . ALA A 1 119 ? -1.881 16.233 4.928 1.00 86.81 119 ALA A N 1
ATOM 865 C CA . ALA A 1 119 ? -1.166 15.035 4.497 1.00 86.81 119 ALA A CA 1
ATOM 866 C C . ALA A 1 119 ? -0.558 15.219 3.096 1.00 86.81 119 ALA A C 1
ATOM 868 O O . ALA A 1 119 ? 0.629 14.959 2.903 1.00 86.81 119 ALA A O 1
ATOM 869 N N . SER A 1 120 ? -1.335 15.749 2.146 1.00 88.44 120 SER A N 1
ATOM 870 C CA . SER A 1 120 ? -0.869 16.027 0.780 1.00 88.44 120 SER A CA 1
ATOM 871 C C . SER A 1 120 ? 0.222 17.098 0.759 1.00 88.44 120 SER A C 1
ATOM 873 O O . SER A 1 120 ? 1.217 16.954 0.053 1.00 88.44 120 SER A O 1
ATOM 875 N N . THR A 1 121 ? 0.079 18.142 1.579 1.00 91.19 121 THR A N 1
ATOM 876 C CA . THR A 1 121 ? 1.083 19.208 1.721 1.00 91.19 121 THR A CA 1
ATOM 877 C C . THR A 1 121 ? 2.391 18.657 2.286 1.00 91.19 121 THR A C 1
ATOM 879 O O . THR A 1 121 ? 3.458 18.902 1.726 1.00 91.19 121 THR A O 1
ATOM 882 N N . ALA A 1 122 ? 2.328 17.861 3.356 1.00 89.94 122 ALA A N 1
ATOM 883 C CA . ALA A 1 122 ? 3.505 17.232 3.948 1.00 89.94 122 ALA A CA 1
ATOM 884 C C . ALA A 1 122 ? 4.177 16.248 2.979 1.00 89.94 122 ALA A C 1
ATOM 886 O O . ALA A 1 122 ? 5.405 16.231 2.880 1.00 89.94 122 ALA A O 1
ATOM 887 N N . GLN A 1 123 ? 3.394 15.466 2.227 1.00 89.69 123 GLN A N 1
ATOM 888 C CA . GLN A 1 123 ? 3.910 14.578 1.187 1.00 89.69 123 GLN A CA 1
ATOM 889 C C . GLN A 1 123 ? 4.607 15.369 0.074 1.00 89.69 123 GLN A C 1
ATOM 891 O O . GLN A 1 123 ? 5.713 15.006 -0.316 1.00 89.69 123 GLN A O 1
ATOM 896 N N . PHE A 1 124 ? 4.004 16.459 -0.404 1.00 88.25 124 PHE A N 1
ATOM 897 C CA . PHE A 1 124 ? 4.603 17.333 -1.412 1.00 88.25 124 PHE A CA 1
ATOM 898 C C . PHE A 1 124 ? 5.930 17.931 -0.930 1.00 88.25 124 PHE A C 1
ATOM 900 O O . PHE A 1 124 ? 6.936 17.826 -1.628 1.00 88.25 124 PHE A O 1
ATOM 907 N N . LEU A 1 125 ? 5.966 18.481 0.288 1.00 91.81 125 LEU A N 1
ATOM 908 C CA . LEU A 1 125 ? 7.190 19.034 0.877 1.00 91.81 125 LEU A CA 1
ATOM 909 C C . LEU A 1 125 ? 8.268 17.966 1.081 1.00 91.81 125 LEU A C 1
ATOM 911 O O . LEU A 1 125 ? 9.440 18.214 0.811 1.00 91.81 125 LEU A O 1
ATOM 915 N N . SER A 1 126 ? 7.878 16.765 1.512 1.00 88.50 126 SER A N 1
ATOM 916 C CA . SER A 1 126 ? 8.808 15.643 1.670 1.00 88.50 126 SER A CA 1
ATOM 917 C C . SER A 1 126 ? 9.387 15.209 0.325 1.00 88.50 126 SER A C 1
ATOM 919 O O . SER A 1 126 ? 10.584 14.963 0.229 1.00 88.50 126 SER A O 1
ATOM 921 N N . LEU A 1 127 ? 8.565 15.151 -0.727 1.00 86.38 127 LEU A N 1
ATOM 922 C CA . LEU A 1 127 ? 9.027 14.842 -2.080 1.00 86.38 127 LEU A CA 1
ATOM 923 C C . LEU A 1 127 ? 9.956 15.929 -2.622 1.00 86.38 127 LEU A C 1
ATOM 925 O O . LEU A 1 127 ? 10.971 15.593 -3.220 1.00 86.38 127 LEU A O 1
ATOM 929 N N . LEU A 1 128 ? 9.655 17.204 -2.368 1.00 85.31 128 LEU A N 1
ATOM 930 C CA . LEU A 1 128 ? 10.518 18.319 -2.755 1.00 85.31 128 LEU A CA 1
ATOM 931 C C . LEU A 1 128 ? 11.878 18.249 -2.047 1.00 85.31 128 LEU A C 1
ATOM 933 O O . LEU A 1 128 ? 12.914 18.449 -2.674 1.00 85.31 128 LEU A O 1
ATOM 937 N N . LEU A 1 129 ? 11.885 17.911 -0.755 1.00 87.00 129 LEU A N 1
ATOM 938 C CA . LEU A 1 129 ? 13.112 17.751 0.026 1.00 87.00 129 LEU A CA 1
ATOM 939 C C . LEU A 1 129 ? 13.936 16.532 -0.419 1.00 87.00 129 LEU A C 1
ATOM 941 O O . LEU A 1 129 ? 15.163 16.571 -0.376 1.00 87.00 129 LEU A O 1
ATOM 945 N N . LEU A 1 130 ? 13.270 15.453 -0.839 1.00 84.88 130 LEU A N 1
ATOM 946 C CA . LEU A 1 130 ? 13.901 14.222 -1.329 1.00 84.88 130 LEU A CA 1
ATOM 947 C C . LEU A 1 130 ? 14.220 14.264 -2.831 1.00 84.88 130 LEU A C 1
ATOM 949 O O . LEU A 1 130 ? 14.853 13.339 -3.338 1.00 84.88 130 LEU A O 1
ATOM 953 N N . LEU A 1 131 ? 13.831 15.327 -3.537 1.00 81.56 131 LEU A N 1
ATOM 954 C CA . LEU A 1 131 ? 14.079 15.510 -4.964 1.00 81.56 131 LEU A CA 1
ATOM 955 C C . LEU A 1 131 ? 15.559 15.390 -5.381 1.00 81.56 131 LEU A C 1
ATOM 957 O O . LEU A 1 131 ? 15.801 14.767 -6.410 1.00 81.56 131 LEU A O 1
ATOM 961 N N . PRO A 1 132 ? 16.563 15.902 -4.634 1.00 75.69 132 PRO A N 1
ATOM 962 C CA . PRO A 1 132 ? 17.971 15.753 -5.018 1.00 75.69 132 PRO A CA 1
ATOM 963 C C . PRO A 1 132 ? 18.545 14.364 -4.695 1.00 75.69 132 PRO A C 1
ATOM 965 O O . PRO A 1 132 ? 19.683 14.056 -5.029 1.00 75.69 132 PRO A O 1
ATOM 968 N N . LEU A 1 133 ? 17.801 13.499 -4.008 1.00 76.94 133 LEU A N 1
ATOM 969 C CA . LEU A 1 133 ? 18.328 12.230 -3.513 1.00 76.94 133 LEU A CA 1
ATOM 970 C C . LEU A 1 133 ? 18.649 11.190 -4.613 1.00 76.94 133 LEU A C 1
ATOM 972 O O . LEU A 1 133 ? 19.668 10.513 -4.479 1.00 76.94 133 LEU A O 1
ATOM 976 N N . PRO A 1 134 ? 17.880 11.061 -5.715 1.00 70.00 134 PRO A N 1
ATOM 977 C CA . PRO A 1 134 ? 18.240 10.188 -6.832 1.00 70.00 134 PRO A CA 1
ATOM 978 C C . PRO A 1 134 ? 19.589 10.553 -7.475 1.00 70.00 134 PRO A C 1
ATOM 980 O O . PRO A 1 134 ? 20.384 9.659 -7.765 1.00 70.00 134 PRO A O 1
ATOM 983 N N . SER A 1 135 ? 19.885 11.847 -7.652 1.00 66.69 135 SER A N 1
ATOM 984 C CA . SER A 1 135 ? 21.153 12.293 -8.249 1.00 66.69 135 SER A CA 1
ATOM 985 C C . SER A 1 135 ? 22.345 12.063 -7.314 1.00 66.69 135 SER A C 1
ATOM 987 O O . SER A 1 135 ? 23.433 11.713 -7.775 1.00 66.69 135 SER A O 1
ATOM 989 N N . LEU A 1 136 ? 22.136 12.144 -5.996 1.00 65.00 136 LEU A N 1
ATOM 990 C CA . LEU A 1 136 ? 23.151 11.802 -4.991 1.00 65.00 136 LEU A CA 1
ATOM 991 C C . LEU A 1 136 ? 23.493 10.305 -4.952 1.00 65.00 136 LEU A C 1
ATOM 993 O O . LEU A 1 136 ? 24.620 9.948 -4.617 1.00 65.00 136 LEU A O 1
ATOM 997 N N . VAL A 1 137 ? 22.541 9.427 -5.283 1.00 66.38 137 VAL A N 1
ATOM 998 C CA . VAL A 1 137 ? 22.780 7.973 -5.349 1.00 66.38 137 VAL A CA 1
ATOM 999 C C . VAL A 1 137 ? 23.503 7.587 -6.644 1.00 66.38 137 VAL A C 1
ATOM 1001 O O . VAL A 1 137 ? 24.315 6.664 -6.635 1.00 66.38 137 VAL A O 1
ATOM 1004 N N . ALA A 1 138 ? 23.236 8.290 -7.748 1.00 63.44 138 ALA A N 1
ATOM 1005 C CA . ALA A 1 138 ? 23.821 7.994 -9.056 1.00 63.44 138 ALA A CA 1
ATOM 1006 C C . ALA A 1 138 ? 25.246 8.546 -9.246 1.00 63.44 138 ALA A C 1
ATOM 1008 O O . ALA A 1 138 ? 26.024 7.980 -10.013 1.00 63.44 138 ALA A O 1
ATOM 1009 N N . SER A 1 139 ? 25.606 9.629 -8.552 1.00 54.59 139 SER A N 1
ATOM 1010 C CA . SER A 1 139 ? 26.883 10.325 -8.748 1.00 54.59 139 SER A CA 1
ATOM 1011 C C . SER A 1 139 ? 27.627 10.489 -7.432 1.00 54.59 139 SER A C 1
ATOM 1013 O O . SER A 1 139 ? 27.067 10.927 -6.435 1.00 54.59 139 SER A O 1
ATOM 1015 N N . SER A 1 140 ? 28.915 10.159 -7.443 1.00 55.88 140 SER A N 1
ATOM 1016 C CA . SER A 1 140 ? 29.853 10.199 -6.321 1.00 55.88 140 SER A CA 1
ATOM 1017 C C . SER A 1 140 ? 29.826 11.524 -5.535 1.00 55.88 140 SER A C 1
ATOM 1019 O O . SER A 1 140 ? 30.624 12.408 -5.816 1.00 55.88 140 SER A O 1
ATOM 1021 N N . LEU A 1 141 ? 28.928 11.662 -4.549 1.00 58.53 141 LEU A N 1
ATOM 1022 C CA . LEU A 1 141 ? 28.890 12.609 -3.410 1.00 58.53 141 LEU A C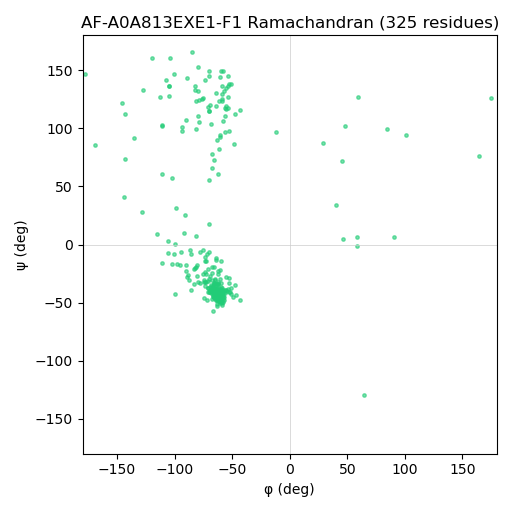A 1
ATOM 1023 C C . LEU A 1 141 ? 29.166 14.116 -3.656 1.00 58.53 141 LEU A C 1
ATOM 1025 O O . LEU A 1 141 ? 29.220 14.881 -2.696 1.00 58.53 141 LEU A O 1
ATOM 1029 N N . ARG A 1 142 ? 29.334 14.569 -4.902 1.00 62.84 142 ARG A N 1
ATOM 1030 C CA . ARG A 1 142 ? 29.695 15.950 -5.276 1.00 62.84 142 ARG A CA 1
ATOM 1031 C C . ARG A 1 142 ? 28.759 16.557 -6.320 1.00 62.84 142 ARG A C 1
ATOM 1033 O O . ARG A 1 142 ? 29.184 17.408 -7.090 1.00 62.84 142 ARG A O 1
ATOM 1040 N N . VAL A 1 143 ? 27.506 16.122 -6.360 1.00 65.31 143 VAL A N 1
ATOM 1041 C CA . VAL A 1 143 ? 26.511 16.762 -7.227 1.00 65.31 143 VAL A CA 1
ATOM 1042 C C . VAL A 1 143 ? 26.084 18.070 -6.582 1.00 65.31 143 VAL A C 1
ATOM 1044 O O . VAL A 1 143 ? 25.677 18.087 -5.415 1.00 65.31 143 VAL A O 1
ATOM 1047 N N . SER A 1 144 ? 26.194 19.167 -7.323 1.00 77.88 144 SER A N 1
ATOM 1048 C CA . SER A 1 144 ? 25.679 20.460 -6.873 1.00 77.88 144 SER A CA 1
ATOM 1049 C C . SER A 1 144 ? 24.148 20.433 -6.875 1.00 77.88 144 SER A C 1
ATOM 1051 O O . SER A 1 144 ? 23.531 19.844 -7.759 1.00 77.88 144 SER A O 1
ATOM 1053 N N . PHE A 1 145 ? 23.504 21.116 -5.923 1.00 78.25 145 PHE A N 1
ATOM 1054 C CA . PHE A 1 145 ? 22.043 21.294 -5.928 1.00 78.25 145 PHE A CA 1
ATOM 1055 C C . PHE A 1 145 ? 21.537 21.858 -7.269 1.00 78.25 145 PHE A C 1
ATOM 1057 O O . PHE A 1 145 ? 20.467 21.480 -7.738 1.00 78.25 145 PHE A O 1
ATOM 1064 N N . GLN A 1 146 ? 22.353 22.701 -7.911 1.00 81.50 146 GLN A N 1
ATOM 1065 C CA . GLN A 1 146 ? 22.088 23.268 -9.230 1.00 81.50 146 GLN A CA 1
ATOM 1066 C C . GLN A 1 146 ? 21.927 22.184 -10.307 1.00 81.50 146 GLN A C 1
ATOM 1068 O O . GLN A 1 146 ? 20.950 22.199 -11.042 1.00 81.50 146 GLN A O 1
ATOM 1073 N N . GLU A 1 147 ? 22.821 21.192 -10.341 1.00 80.56 147 GLU A N 1
ATOM 1074 C CA . GLU A 1 147 ? 22.779 20.097 -11.321 1.00 80.56 147 GLU A CA 1
ATOM 1075 C C . GLU A 1 147 ? 21.537 19.218 -11.119 1.00 80.56 147 GLU A C 1
ATOM 1077 O O . GLU A 1 147 ? 20.951 18.729 -12.082 1.00 80.56 147 GLU A O 1
ATOM 1082 N N . GLY A 1 148 ? 21.094 19.054 -9.866 1.00 78.00 148 GLY A N 1
ATOM 1083 C CA . GLY A 1 148 ? 19.833 18.384 -9.551 1.00 78.00 148 GLY A CA 1
ATOM 1084 C C . GLY A 1 148 ? 18.609 19.155 -10.055 1.00 78.00 148 GLY A C 1
ATOM 1085 O O . GLY A 1 148 ? 17.695 18.547 -10.609 1.00 78.00 148 GLY A O 1
ATOM 1086 N N . LEU A 1 149 ? 18.597 20.484 -9.897 1.00 81.56 149 LEU A N 1
ATOM 1087 C CA . LEU A 1 149 ? 17.535 21.336 -10.439 1.00 81.56 149 LEU A CA 1
ATOM 1088 C C . LEU A 1 149 ? 17.520 21.336 -11.969 1.00 81.56 149 LEU A C 1
ATOM 1090 O O . LEU A 1 149 ? 16.442 21.262 -12.553 1.00 81.56 149 LEU A O 1
ATOM 1094 N N . ASP A 1 150 ? 18.688 21.377 -12.607 1.00 84.12 150 ASP A N 1
ATOM 1095 C CA . ASP A 1 150 ? 18.808 21.347 -14.065 1.00 84.12 150 ASP A CA 1
ATOM 1096 C C . ASP A 1 150 ? 18.340 19.996 -14.628 1.00 84.12 150 ASP A C 1
ATOM 1098 O O . ASP A 1 150 ? 17.574 19.959 -15.593 1.00 84.12 150 ASP A O 1
ATOM 1102 N N . ALA A 1 151 ? 18.716 18.883 -13.985 1.00 80.94 151 ALA A N 1
ATOM 1103 C CA . ALA A 1 151 ? 18.230 17.551 -14.343 1.00 80.94 151 ALA A CA 1
ATOM 1104 C C . ALA A 1 151 ? 16.706 17.438 -14.183 1.00 80.94 151 ALA A C 1
ATOM 1106 O O . ALA A 1 151 ? 16.020 16.955 -15.083 1.00 80.94 151 ALA A O 1
ATOM 1107 N N . TRP A 1 152 ? 16.159 17.945 -13.074 1.00 82.88 152 TRP A N 1
ATOM 1108 C CA . TRP A 1 152 ? 14.714 17.976 -12.857 1.00 82.88 152 TRP A CA 1
ATOM 1109 C C . TRP A 1 152 ? 13.987 18.835 -13.900 1.00 82.88 152 TRP A C 1
ATOM 1111 O O . TRP A 1 152 ? 12.957 18.421 -14.433 1.00 82.88 152 TRP A O 1
ATOM 1121 N N . ALA A 1 153 ? 14.521 20.014 -14.230 1.00 86.38 153 ALA A N 1
ATOM 1122 C CA . ALA A 1 153 ? 13.949 20.892 -15.246 1.00 86.38 153 ALA A CA 1
ATOM 1123 C C . ALA A 1 153 ? 13.965 20.233 -16.635 1.00 86.38 153 ALA A C 1
ATOM 1125 O O . ALA A 1 153 ? 12.978 20.327 -17.368 1.00 86.38 153 ALA A O 1
ATOM 1126 N N . ALA A 1 154 ? 15.041 19.518 -16.973 1.00 85.12 154 ALA A N 1
ATOM 1127 C CA . ALA A 1 154 ? 15.143 18.755 -18.214 1.00 85.12 154 ALA A CA 1
ATOM 1128 C C . ALA A 1 154 ? 14.123 17.601 -18.271 1.00 85.12 154 ALA A C 1
ATOM 1130 O O . ALA A 1 154 ? 13.439 17.428 -19.283 1.00 85.12 154 ALA A O 1
ATOM 1131 N N . GLU A 1 155 ? 13.951 16.845 -17.181 1.00 83.44 155 GLU A N 1
ATOM 1132 C CA . GLU A 1 155 ? 12.911 15.809 -17.085 1.00 83.44 155 GLU A CA 1
ATOM 1133 C C . GLU A 1 155 ? 11.498 16.405 -17.191 1.00 83.44 155 GLU A C 1
ATOM 1135 O O . GLU A 1 155 ? 10.629 15.846 -17.867 1.00 83.44 155 GLU A O 1
ATOM 1140 N N . TRP A 1 156 ? 11.260 17.571 -16.586 1.00 84.69 156 TRP A N 1
ATOM 1141 C CA . TRP A 1 156 ? 9.981 18.274 -16.684 1.00 84.69 156 TRP A CA 1
ATOM 1142 C C . TRP A 1 156 ? 9.678 18.749 -18.111 1.00 84.69 156 TRP A C 1
ATOM 1144 O O . TRP A 1 156 ? 8.534 18.656 -18.567 1.00 84.69 156 TRP A O 1
ATOM 1154 N N . GLN A 1 157 ? 10.686 19.211 -18.853 1.00 87.00 157 GLN A N 1
ATOM 1155 C CA . GLN A 1 157 ? 10.535 19.544 -20.273 1.00 87.00 157 GLN A CA 1
ATOM 1156 C C . GLN A 1 157 ? 10.145 18.308 -21.092 1.00 87.00 157 GLN A C 1
ATOM 1158 O O . GLN A 1 157 ? 9.161 18.357 -21.830 1.00 87.00 157 GLN A O 1
ATOM 1163 N N . LEU A 1 158 ? 10.807 17.171 -20.859 1.00 82.44 158 LEU A N 1
ATOM 1164 C CA . LEU A 1 158 ? 10.468 15.878 -21.469 1.00 82.44 158 LEU A CA 1
ATOM 1165 C C . LEU A 1 158 ? 9.012 15.461 -21.207 1.00 82.44 158 LEU A C 1
ATOM 1167 O O . LEU A 1 158 ? 8.320 14.990 -22.113 1.00 82.44 158 LEU A O 1
ATOM 1171 N N . VAL A 1 159 ? 8.527 15.662 -19.981 1.00 85.00 159 VAL A N 1
ATOM 1172 C CA . VAL A 1 159 ? 7.133 15.375 -19.612 1.00 85.00 159 VAL A CA 1
ATOM 1173 C C . VAL A 1 159 ? 6.157 16.371 -20.241 1.00 85.00 159 VAL A C 1
ATOM 1175 O O . VAL A 1 159 ? 5.052 15.980 -20.622 1.00 85.00 159 VAL A O 1
ATOM 1178 N N . SER A 1 160 ? 6.527 17.649 -20.340 1.00 85.25 160 SER A N 1
ATOM 1179 C CA . SER A 1 160 ? 5.614 18.705 -20.789 1.00 85.25 160 SER A CA 1
ATOM 1180 C C . SER A 1 160 ? 5.442 18.760 -22.313 1.00 85.25 160 SER A C 1
ATOM 1182 O O . SER A 1 160 ? 4.335 19.055 -22.779 1.00 85.25 160 SER A O 1
ATOM 1184 N N . GLU A 1 161 ? 6.480 18.408 -23.075 1.00 86.06 161 GLU A N 1
ATOM 1185 C CA . GLU A 1 161 ? 6.478 18.403 -24.547 1.00 86.06 161 GLU A CA 1
ATOM 1186 C C . GLU A 1 161 ? 6.208 17.012 -25.152 1.00 86.06 161 GLU A C 1
ATOM 1188 O O . GLU A 1 161 ? 5.848 16.896 -26.324 1.00 86.06 161 GLU A O 1
ATOM 1193 N N . GLY A 1 162 ? 6.351 15.945 -24.361 1.00 84.56 162 GLY A N 1
ATOM 1194 C CA . GLY A 1 162 ? 6.262 14.567 -24.838 1.00 84.56 162 GLY A CA 1
ATOM 1195 C C . GLY A 1 162 ? 4.848 13.977 -24.917 1.00 84.56 162 GLY A C 1
ATOM 1196 O O . GLY A 1 162 ? 3.893 14.421 -24.273 1.00 84.56 162 GLY A O 1
ATOM 1197 N N . SER A 1 163 ? 4.739 12.848 -25.626 1.00 84.75 163 SER A N 1
ATOM 1198 C CA . SER A 1 163 ? 3.550 11.974 -25.634 1.00 84.75 163 SER A CA 1
ATOM 1199 C C . SER A 1 163 ? 3.197 11.411 -24.246 1.00 84.75 163 SER A C 1
ATOM 1201 O O . SER A 1 163 ? 2.083 10.933 -24.033 1.00 84.75 163 SER A O 1
ATOM 1203 N N . ALA A 1 164 ? 4.119 11.515 -23.283 1.00 85.56 164 ALA A N 1
ATOM 1204 C CA . ALA A 1 164 ? 3.937 11.118 -21.892 1.00 85.56 164 ALA A CA 1
ATOM 1205 C C . ALA A 1 164 ? 3.042 12.075 -21.077 1.00 85.56 164 ALA A C 1
ATOM 1207 O O . ALA A 1 164 ? 2.568 11.690 -20.006 1.00 85.56 164 ALA A O 1
ATOM 1208 N N . ARG A 1 165 ? 2.748 13.288 -21.571 1.00 88.19 165 ARG A N 1
ATOM 1209 C CA . ARG A 1 165 ? 1.939 14.280 -20.841 1.00 88.19 165 ARG A CA 1
ATOM 1210 C C . ARG A 1 165 ? 0.545 13.766 -20.481 1.00 88.19 165 ARG A C 1
ATOM 1212 O O . ARG A 1 165 ? 0.115 13.886 -19.337 1.00 88.19 165 ARG A O 1
ATOM 1219 N N . ALA A 1 166 ? -0.166 13.208 -21.460 1.00 89.94 166 ALA A N 1
ATOM 1220 C CA . ALA A 1 166 ? -1.523 12.701 -21.274 1.00 89.94 166 ALA A CA 1
ATOM 1221 C C . ALA A 1 166 ? -1.596 11.523 -20.280 1.00 89.94 166 ALA A C 1
ATOM 1223 O O . ALA A 1 166 ? -2.385 11.618 -19.337 1.00 89.94 166 ALA A O 1
ATOM 1224 N N . PRO A 1 167 ? -0.787 10.448 -20.408 1.00 88.38 167 PRO A N 1
ATOM 1225 C CA . PRO A 1 167 ? -0.822 9.349 -19.445 1.00 88.38 167 PRO A CA 1
ATOM 1226 C C . PRO A 1 167 ? -0.344 9.769 -18.051 1.00 88.38 167 PRO A C 1
ATOM 1228 O O . PRO A 1 167 ? -0.910 9.307 -17.064 1.00 88.38 167 PRO A O 1
ATOM 1231 N N . LEU A 1 168 ? 0.630 10.679 -17.938 1.00 87.50 168 LEU A N 1
ATOM 1232 C CA . LEU A 1 168 ? 1.069 11.195 -16.640 1.00 87.50 168 LEU A CA 1
ATOM 1233 C C . LEU A 1 168 ? -0.025 12.032 -15.967 1.00 87.50 168 LEU A C 1
ATOM 1235 O O . LEU A 1 168 ? -0.306 11.828 -14.788 1.00 87.50 168 LEU A O 1
ATOM 1239 N N . PHE A 1 169 ? -0.696 12.915 -16.710 1.00 89.56 169 PHE A N 1
ATOM 1240 C CA . PHE A 1 169 ? -1.839 13.667 -16.189 1.00 89.56 169 PHE A CA 1
ATOM 1241 C C . PHE A 1 169 ? -2.972 12.733 -15.748 1.00 89.56 169 PHE A C 1
ATOM 1243 O O . PHE A 1 169 ? -3.486 12.872 -14.639 1.00 89.56 169 PHE A O 1
ATOM 1250 N N . ALA A 1 170 ? -3.319 11.740 -16.573 1.00 91.19 170 ALA A N 1
ATOM 1251 C CA . ALA A 1 170 ? -4.317 10.733 -16.223 1.00 91.19 170 ALA A CA 1
ATOM 1252 C C . ALA A 1 170 ? -3.919 9.944 -14.963 1.00 91.19 170 ALA A C 1
ATOM 1254 O O . ALA A 1 170 ? -4.763 9.712 -14.100 1.00 91.19 170 ALA A O 1
ATOM 1255 N N . CYS A 1 171 ? -2.637 9.594 -14.818 1.00 89.25 171 CYS A N 1
ATOM 1256 C CA . CYS A 1 171 ? -2.100 8.936 -13.630 1.00 89.25 171 CYS A CA 1
ATOM 1257 C C . CYS A 1 171 ? -2.253 9.815 -12.379 1.00 89.25 171 CYS A C 1
ATOM 1259 O O . CYS A 1 171 ? -2.794 9.352 -11.377 1.00 89.25 171 CYS A O 1
ATOM 1261 N N . ILE A 1 172 ? -1.871 11.096 -12.444 1.00 89.00 172 ILE A N 1
ATOM 1262 C CA . ILE A 1 172 ? -2.025 12.041 -11.324 1.00 89.00 172 ILE A CA 1
ATOM 1263 C C . ILE A 1 172 ? -3.498 12.178 -10.928 1.00 89.00 172 ILE A C 1
ATOM 1265 O O . ILE A 1 172 ? -3.830 12.072 -9.747 1.00 89.00 172 ILE A O 1
ATOM 1269 N N . VAL A 1 173 ? -4.392 12.372 -11.901 1.00 92.25 173 VAL A N 1
ATOM 1270 C CA . VAL A 1 173 ? -5.834 12.473 -11.641 1.00 92.25 173 VAL A CA 1
ATOM 1271 C C . VAL A 1 173 ? -6.357 11.185 -11.005 1.00 92.25 173 VAL A C 1
ATOM 1273 O O . VAL A 1 173 ? -7.072 11.253 -10.008 1.00 92.25 173 VAL A O 1
ATOM 1276 N N . ALA A 1 174 ? -5.965 10.014 -11.510 1.00 90.75 174 ALA A N 1
ATOM 1277 C CA . ALA A 1 174 ? -6.357 8.732 -10.930 1.00 90.75 174 ALA A CA 1
ATOM 1278 C C . ALA A 1 174 ? -5.833 8.556 -9.491 1.00 90.75 174 ALA A C 1
ATOM 1280 O O . ALA A 1 174 ? -6.567 8.081 -8.621 1.00 90.75 174 ALA A O 1
ATOM 1281 N N . MET A 1 175 ? -4.600 8.980 -9.197 1.00 89.00 175 MET A N 1
ATOM 1282 C CA . MET A 1 175 ? -4.052 8.970 -7.835 1.00 89.00 175 MET A CA 1
ATOM 1283 C C . MET A 1 175 ? -4.839 9.894 -6.895 1.00 89.00 175 MET A C 1
ATOM 1285 O O . MET A 1 175 ? -5.193 9.478 -5.796 1.00 89.00 175 MET A O 1
ATOM 1289 N N . LEU A 1 176 ? -5.195 11.107 -7.326 1.00 87.88 176 LEU A N 1
ATOM 1290 C CA . LEU A 1 176 ? -6.011 12.023 -6.517 1.00 87.88 176 LEU A CA 1
ATOM 1291 C C . LEU A 1 176 ? -7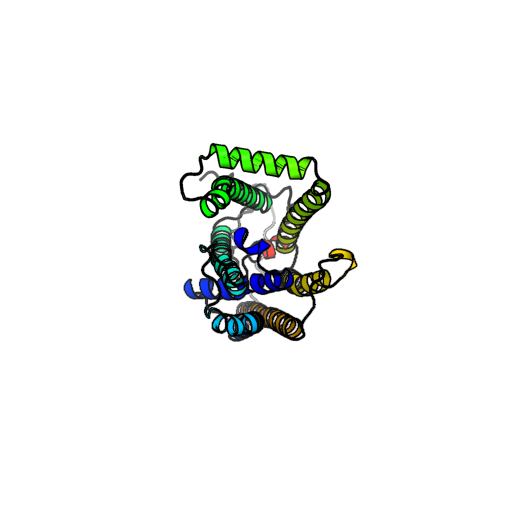.430 11.484 -6.288 1.00 87.88 176 LEU A C 1
ATOM 1293 O O . LEU A 1 176 ? -7.929 11.491 -5.161 1.00 87.88 176 LEU A O 1
ATOM 1297 N N . VAL A 1 177 ? -8.072 10.971 -7.340 1.00 91.44 177 VAL A N 1
ATOM 1298 C CA . VAL A 1 177 ? -9.417 10.385 -7.260 1.00 91.44 177 VAL A CA 1
ATOM 1299 C C . VAL A 1 177 ? -9.417 9.152 -6.364 1.00 91.44 177 VAL A C 1
ATOM 1301 O O . VAL A 1 177 ? -10.329 8.998 -5.554 1.00 91.44 177 VAL A O 1
ATOM 1304 N N . SER A 1 178 ? -8.406 8.287 -6.462 1.00 88.25 178 SER A N 1
ATOM 1305 C CA . SER A 1 178 ? -8.290 7.115 -5.591 1.00 88.25 178 SER A CA 1
ATOM 1306 C C . SER A 1 178 ? -8.092 7.512 -4.130 1.00 88.25 178 SER A C 1
ATOM 1308 O O . SER A 1 178 ? -8.821 6.999 -3.287 1.00 88.25 178 SER A O 1
ATOM 1310 N N . GLN A 1 179 ? -7.219 8.474 -3.816 1.00 87.12 179 GLN A N 1
ATOM 1311 C CA . GLN A 1 179 ? -7.046 8.973 -2.443 1.00 87.12 179 GLN A CA 1
ATOM 1312 C C . GLN A 1 179 ? -8.342 9.568 -1.877 1.00 87.12 179 GLN A C 1
ATOM 1314 O O . GLN A 1 179 ? -8.731 9.258 -0.746 1.00 87.12 179 GLN A O 1
ATOM 1319 N N . LEU A 1 180 ? -9.051 10.373 -2.675 1.00 87.81 180 LEU A N 1
ATOM 1320 C CA . LEU A 1 180 ? -10.349 10.921 -2.290 1.00 87.81 180 LEU A CA 1
ATOM 1321 C C . LEU A 1 180 ? -11.379 9.805 -2.077 1.00 87.81 180 LEU A C 1
ATOM 1323 O O . LEU A 1 180 ? -12.069 9.792 -1.063 1.00 87.81 180 LEU A O 1
ATOM 1327 N N . THR A 1 181 ? -11.452 8.838 -2.989 1.00 89.25 181 THR A N 1
ATOM 1328 C CA . THR A 1 181 ? -12.393 7.712 -2.907 1.00 89.25 181 THR A CA 1
ATOM 1329 C C . THR A 1 181 ? -12.119 6.853 -1.681 1.00 89.25 181 THR A C 1
ATOM 1331 O O . THR A 1 181 ? -13.051 6.537 -0.954 1.00 89.25 181 THR A O 1
ATOM 1334 N N . GLN A 1 182 ? -10.858 6.522 -1.394 1.00 84.94 182 GLN A N 1
ATOM 1335 C CA . GLN A 1 182 ? -10.467 5.770 -0.196 1.00 84.94 182 GLN A CA 1
ATOM 1336 C C . GLN A 1 182 ? -10.896 6.501 1.078 1.00 84.94 182 GLN A C 1
ATOM 1338 O O . GLN A 1 182 ? -11.453 5.900 1.996 1.00 84.94 182 GLN A O 1
ATOM 1343 N N . THR A 1 183 ? -10.697 7.814 1.096 1.00 82.69 183 THR A N 1
ATOM 1344 C CA . THR A 1 183 ? -11.073 8.677 2.210 1.00 82.69 183 THR A CA 1
ATOM 1345 C C . THR A 1 183 ? -12.596 8.734 2.398 1.00 82.69 183 THR A C 1
ATOM 1347 O O . THR A 1 183 ? -13.101 8.554 3.508 1.00 82.69 183 THR A O 1
ATOM 1350 N N . LEU A 1 184 ? -13.353 8.910 1.312 1.00 83.06 184 LEU A N 1
ATOM 1351 C CA . LEU A 1 184 ? -14.818 8.919 1.333 1.00 83.06 184 LEU A CA 1
ATOM 1352 C C . LEU A 1 184 ? -15.396 7.547 1.688 1.00 83.06 184 LEU A C 1
ATOM 1354 O O . LEU A 1 184 ? -16.357 7.471 2.447 1.00 83.06 184 LEU A O 1
ATOM 1358 N N . MET A 1 185 ? -14.800 6.464 1.192 1.00 82.88 185 MET A N 1
ATOM 1359 C CA . MET A 1 185 ? -15.182 5.098 1.544 1.00 82.88 185 MET A CA 1
ATOM 1360 C C . MET A 1 185 ? -15.048 4.854 3.042 1.00 82.88 185 MET A C 1
ATOM 1362 O O . MET A 1 185 ? -15.923 4.242 3.643 1.00 82.88 185 MET A O 1
ATOM 1366 N N . VAL A 1 186 ? -13.982 5.348 3.666 1.00 73.88 186 VAL A N 1
ATOM 1367 C CA . VAL A 1 186 ? -13.808 5.231 5.117 1.00 73.88 186 VAL A CA 1
ATOM 1368 C C . VAL A 1 186 ? -14.838 6.052 5.887 1.00 73.88 186 VAL A C 1
ATOM 1370 O O . VAL A 1 186 ? -15.302 5.595 6.928 1.00 73.88 186 VAL A O 1
ATOM 1373 N N . LYS A 1 187 ? -15.232 7.221 5.371 1.00 77.50 187 LYS A N 1
ATOM 1374 C CA . LYS A 1 187 ? -16.233 8.072 6.024 1.00 77.50 187 LYS A CA 1
ATOM 1375 C C . LYS A 1 187 ? -17.662 7.539 5.895 1.00 77.50 187 LYS A C 1
ATOM 1377 O O . LYS A 1 187 ? -18.406 7.560 6.867 1.00 77.50 187 LYS A O 1
ATOM 1382 N N . TYR A 1 188 ? -18.059 7.114 4.697 1.00 79.00 188 TYR A N 1
ATOM 1383 C CA . TYR A 1 188 ? -19.456 6.798 4.372 1.00 79.00 188 TYR A CA 1
ATOM 1384 C C . TYR A 1 188 ? -19.774 5.310 4.355 1.00 79.00 188 TYR A C 1
ATOM 1386 O O . TYR A 1 188 ? -20.947 4.937 4.361 1.00 79.00 188 TYR A O 1
ATOM 1394 N N . SER A 1 189 ? -18.760 4.453 4.284 1.00 78.69 189 SER A N 1
ATOM 1395 C CA . SER A 1 189 ? -18.971 3.017 4.248 1.00 78.69 189 SER A CA 1
ATOM 1396 C C . SER A 1 189 ? -18.655 2.358 5.578 1.00 78.69 189 SER A C 1
ATOM 1398 O O . SER A 1 189 ? -17.910 2.872 6.409 1.00 78.69 189 SER A O 1
ATOM 1400 N N . SER A 1 190 ? -19.200 1.157 5.753 1.00 74.00 190 SER A N 1
ATOM 1401 C CA . SER A 1 190 ? -18.788 0.289 6.843 1.00 74.00 190 SER A CA 1
ATOM 1402 C C . SER A 1 190 ? -17.307 -0.033 6.713 1.00 74.00 190 SER A C 1
ATOM 1404 O O . SER A 1 190 ? -16.788 -0.279 5.617 1.00 74.00 190 SER A O 1
ATOM 1406 N N . ALA A 1 191 ? -16.660 -0.134 7.869 1.00 66.69 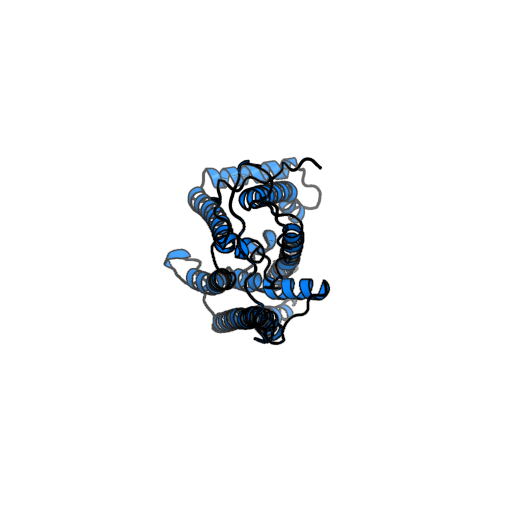191 ALA A N 1
ATOM 1407 C CA . ALA A 1 191 ? -15.287 -0.565 7.979 1.00 66.69 191 ALA A CA 1
ATOM 1408 C C . ALA A 1 191 ? -14.999 -1.829 7.151 1.00 66.69 191 ALA A C 1
ATOM 1410 O O . ALA A 1 191 ? -14.024 -1.903 6.403 1.00 66.69 191 ALA A O 1
ATOM 1411 N N . ALA A 1 192 ? -15.914 -2.796 7.223 1.00 69.00 192 ALA A N 1
ATOM 1412 C CA . ALA A 1 192 ? -15.808 -4.071 6.529 1.00 69.00 192 ALA A CA 1
ATOM 1413 C C . ALA A 1 192 ? -15.883 -3.939 4.998 1.00 69.00 192 ALA A C 1
ATOM 1415 O O . ALA A 1 192 ? -15.166 -4.646 4.293 1.00 69.00 192 ALA A O 1
ATOM 1416 N N . PHE A 1 193 ? -16.704 -3.031 4.466 1.00 76.88 193 PHE A N 1
ATOM 1417 C CA . PHE A 1 193 ? -16.877 -2.887 3.018 1.00 76.88 193 PHE A CA 1
ATOM 1418 C C . PHE A 1 193 ? -15.644 -2.272 2.358 1.00 76.88 193 PHE A C 1
ATOM 1420 O O . PHE A 1 193 ? -15.112 -2.834 1.403 1.00 76.88 193 PHE A O 1
ATOM 1427 N N . THR A 1 194 ? -15.126 -1.176 2.919 1.00 78.06 194 THR A N 1
ATOM 1428 C CA . THR A 1 194 ? -13.890 -0.531 2.444 1.00 78.06 194 THR A CA 1
ATOM 1429 C C . THR A 1 194 ? -12.744 -1.518 2.353 1.00 78.06 194 THR A C 1
ATOM 1431 O O . THR A 1 194 ? -11.980 -1.547 1.393 1.00 78.06 194 THR A O 1
ATOM 1434 N N . VAL A 1 195 ? -12.663 -2.386 3.343 1.00 72.38 195 VAL A N 1
ATOM 1435 C CA . VAL A 1 195 ? -11.658 -3.425 3.417 1.00 72.38 195 VAL A CA 1
ATOM 1436 C C . VAL A 1 195 ? -11.802 -4.466 2.317 1.00 72.38 195 VAL A C 1
ATOM 1438 O O . VAL A 1 195 ? -10.795 -4.843 1.725 1.00 72.38 195 VAL A O 1
ATOM 1441 N N . VAL A 1 196 ? -13.021 -4.928 2.037 1.00 78.06 196 VAL A N 1
ATOM 1442 C CA . VAL A 1 196 ? -13.275 -5.872 0.941 1.00 78.06 196 VAL A CA 1
ATOM 1443 C C . VAL A 1 196 ? -12.905 -5.234 -0.397 1.00 78.06 196 VAL A C 1
ATOM 1445 O O . VAL A 1 196 ? -12.238 -5.872 -1.207 1.00 78.06 196 VAL A O 1
ATOM 1448 N N . CYS A 1 197 ? -13.246 -3.962 -0.612 1.00 86.94 197 CYS A N 1
ATOM 1449 C CA . CYS A 1 197 ? -12.856 -3.242 -1.825 1.00 86.94 197 CYS A CA 1
ATOM 1450 C C . CYS A 1 197 ? -11.333 -3.130 -1.970 1.00 86.94 197 CYS A C 1
ATOM 1452 O O . CYS A 1 197 ? -10.801 -3.412 -3.042 1.00 86.94 197 CYS A O 1
ATOM 1454 N N . MET A 1 198 ? -10.618 -2.792 -0.894 1.00 83.50 198 MET A N 1
ATOM 1455 C CA . MET A 1 198 ? -9.150 -2.749 -0.899 1.00 83.50 198 MET A CA 1
ATOM 1456 C C . MET A 1 198 ? -8.531 -4.135 -1.128 1.00 83.50 198 MET A C 1
ATOM 1458 O O . MET A 1 198 ? -7.544 -4.255 -1.847 1.00 83.50 198 MET A O 1
ATOM 1462 N N . ALA A 1 199 ? -9.130 -5.188 -0.564 1.00 84.69 199 ALA A N 1
ATOM 1463 C CA . ALA A 1 199 ? -8.691 -6.566 -0.769 1.00 84.69 199 ALA A CA 1
ATOM 1464 C C . ALA A 1 199 ? -8.871 -7.013 -2.225 1.00 84.69 199 ALA A C 1
ATOM 1466 O O . ALA A 1 199 ? -8.006 -7.698 -2.761 1.00 84.69 199 ALA A O 1
ATOM 1467 N N . LEU A 1 200 ? -9.973 -6.609 -2.867 1.00 89.00 200 LEU A N 1
ATOM 1468 C CA . LEU A 1 200 ? -10.270 -6.902 -4.271 1.00 89.00 200 LEU A CA 1
ATOM 1469 C C . LEU A 1 200 ? -9.424 -6.081 -5.247 1.00 89.00 200 LEU A C 1
ATOM 1471 O O . LEU A 1 200 ? -9.200 -6.528 -6.371 1.00 89.00 200 LEU A O 1
ATOM 1475 N N . ALA A 1 201 ? -8.913 -4.922 -4.832 1.00 88.50 201 ALA A N 1
ATOM 1476 C CA . ALA A 1 201 ? -8.044 -4.106 -5.674 1.00 88.50 201 ALA A CA 1
ATOM 1477 C C . ALA A 1 201 ? -6.763 -4.859 -6.090 1.00 88.50 201 ALA A C 1
ATOM 1479 O O . ALA A 1 201 ? -6.284 -4.696 -7.212 1.00 88.50 201 ALA A O 1
ATOM 1480 N N . VAL A 1 202 ? -6.232 -5.734 -5.229 1.00 87.19 202 VAL A N 1
ATOM 1481 C CA . VAL A 1 202 ? -5.018 -6.526 -5.508 1.00 87.19 202 VAL A CA 1
ATOM 1482 C C . VAL A 1 202 ? -5.227 -7.543 -6.634 1.00 87.19 202 VAL A C 1
ATOM 1484 O O . VAL A 1 202 ? -4.517 -7.458 -7.632 1.00 87.19 202 VAL A O 1
ATOM 1487 N N . PRO A 1 203 ? -6.194 -8.479 -6.562 1.00 89.88 203 PRO A N 1
ATOM 1488 C CA . PRO A 1 203 ? -6.437 -9.389 -7.670 1.00 89.88 203 PRO A CA 1
ATOM 1489 C C . PRO A 1 203 ? -6.947 -8.662 -8.914 1.00 89.88 203 PRO A C 1
ATOM 1491 O O . PRO A 1 203 ? -6.571 -9.043 -10.019 1.00 89.88 203 PRO A O 1
ATOM 1494 N N . ALA A 1 204 ? -7.730 -7.589 -8.766 1.00 91.50 204 ALA A N 1
ATOM 1495 C CA . ALA A 1 204 ? -8.169 -6.793 -9.908 1.00 91.50 204 ALA A CA 1
ATOM 1496 C C . ALA A 1 204 ? -6.981 -6.159 -10.650 1.00 91.50 204 ALA A C 1
ATOM 1498 O O . ALA A 1 204 ? -6.898 -6.269 -11.870 1.00 91.50 204 ALA A O 1
ATOM 1499 N N . SER A 1 205 ? -6.033 -5.550 -9.930 1.00 90.50 205 SER A N 1
ATOM 1500 C CA . SER A 1 205 ? -4.820 -4.982 -10.534 1.00 90.50 205 SER A CA 1
ATOM 1501 C C . SER A 1 205 ? -3.948 -6.050 -11.193 1.00 90.50 205 SER A C 1
ATOM 1503 O O . SER A 1 205 ? -3.506 -5.845 -12.320 1.00 90.50 205 SER A O 1
ATOM 1505 N N . ALA A 1 206 ? -3.776 -7.216 -10.563 1.00 88.50 206 ALA A N 1
ATOM 1506 C CA . ALA A 1 206 ? -3.067 -8.342 -11.170 1.00 88.50 206 ALA A CA 1
ATOM 1507 C C . ALA A 1 206 ? -3.714 -8.774 -12.498 1.00 88.50 206 ALA A C 1
ATOM 1509 O O . ALA A 1 206 ? -3.021 -8.932 -13.499 1.00 88.50 206 ALA A O 1
ATOM 1510 N N . VAL A 1 207 ? -5.046 -8.884 -12.541 1.00 90.06 207 VAL A N 1
ATOM 1511 C CA . VAL A 1 207 ? -5.784 -9.191 -13.775 1.00 90.06 207 VAL A CA 1
ATOM 1512 C C . VAL A 1 207 ? -5.574 -8.099 -14.827 1.00 90.06 207 VAL A C 1
ATOM 1514 O O . VAL A 1 207 ? -5.262 -8.419 -15.974 1.00 90.06 207 VAL A O 1
ATOM 1517 N N . VAL A 1 208 ? -5.657 -6.821 -14.449 1.00 92.31 208 VAL A N 1
ATOM 1518 C CA . VAL A 1 208 ? -5.397 -5.696 -15.363 1.00 92.31 208 VAL A CA 1
ATOM 1519 C C . VAL A 1 208 ? -3.982 -5.767 -15.949 1.00 92.31 208 VAL A C 1
ATOM 1521 O O . VAL A 1 208 ? -3.831 -5.561 -17.152 1.00 92.31 208 VAL A O 1
ATOM 1524 N N . PHE A 1 209 ? -2.967 -6.153 -15.165 1.00 89.50 209 PHE A N 1
ATOM 1525 C CA . PHE A 1 209 ? -1.589 -6.305 -15.655 1.00 89.50 209 PHE A CA 1
ATOM 1526 C C . PHE A 1 209 ? -1.403 -7.432 -16.689 1.00 89.50 209 PHE A C 1
ATOM 1528 O O . PHE A 1 209 ? -0.439 -7.421 -17.462 1.00 89.50 209 PHE A O 1
ATOM 1535 N N . THR A 1 210 ? -2.338 -8.384 -16.754 1.00 88.75 210 THR A N 1
ATOM 1536 C CA . THR A 1 210 ? -2.338 -9.457 -17.765 1.00 88.75 210 THR A CA 1
ATOM 1537 C C . THR A 1 210 ? -3.109 -9.094 -19.037 1.00 88.75 210 THR A C 1
ATOM 1539 O O . THR A 1 210 ? -2.925 -9.728 -20.081 1.00 88.75 210 THR A O 1
ATOM 1542 N N . MET A 1 211 ? -3.969 -8.071 -18.983 1.00 92.00 211 MET A N 1
ATOM 1543 C CA . MET A 1 211 ? -4.853 -7.706 -20.087 1.00 92.00 211 MET A CA 1
ATOM 1544 C C . MET A 1 211 ? -4.118 -6.865 -21.149 1.00 92.00 211 MET A C 1
ATOM 1546 O O . MET A 1 211 ? -3.636 -5.769 -20.850 1.00 92.00 211 MET A O 1
ATOM 1550 N N . PRO A 1 212 ? -4.100 -7.297 -22.428 1.00 92.56 212 PRO A N 1
ATOM 1551 C CA . PRO A 1 212 ? -3.406 -6.571 -23.494 1.00 92.56 212 PRO A CA 1
ATOM 1552 C C . PRO A 1 212 ? -4.056 -5.219 -23.817 1.00 92.56 212 PRO A C 1
ATOM 1554 O O . PRO A 1 212 ? -3.376 -4.323 -24.299 1.00 92.56 212 PRO A O 1
ATOM 1557 N N . ALA A 1 213 ? -5.350 -5.051 -23.524 1.00 93.31 213 ALA A N 1
ATOM 1558 C CA . ALA A 1 213 ? -6.065 -3.796 -23.747 1.00 93.31 213 ALA A CA 1
ATOM 1559 C C . ALA A 1 213 ? -5.533 -2.639 -22.882 1.00 93.31 213 ALA A C 1
ATOM 1561 O O . ALA A 1 213 ? -5.591 -1.492 -23.310 1.00 93.31 213 ALA A O 1
ATOM 1562 N N . PHE A 1 214 ? -5.012 -2.938 -21.685 1.00 88.69 214 PHE A N 1
ATOM 1563 C CA . PHE A 1 214 ? -4.535 -1.924 -20.742 1.00 88.69 214 PHE A CA 1
ATOM 1564 C C . PHE A 1 214 ? -3.014 -1.756 -20.782 1.00 88.69 214 PHE A C 1
ATOM 1566 O O . PHE A 1 214 ? -2.525 -0.631 -20.772 1.00 88.69 214 PHE A O 1
ATOM 1573 N N . VAL A 1 215 ? -2.263 -2.861 -20.843 1.00 87.12 215 VAL A N 1
ATOM 1574 C CA . VAL A 1 215 ? -0.788 -2.838 -20.754 1.00 87.12 215 VAL A CA 1
ATOM 1575 C C . VAL A 1 215 ? -0.110 -2.834 -22.132 1.00 87.12 215 VAL A C 1
ATOM 1577 O O . VAL A 1 215 ? 1.068 -2.495 -22.263 1.00 87.12 215 VAL A O 1
ATOM 1580 N N . GLY A 1 216 ? -0.835 -3.200 -23.191 1.00 89.69 216 GLY A N 1
ATOM 1581 C CA . GLY A 1 216 ? -0.284 -3.293 -24.540 1.00 89.69 216 GLY A CA 1
ATOM 1582 C C . GLY A 1 216 ? 0.795 -4.375 -24.652 1.00 89.69 216 GLY A C 1
ATOM 1583 O O . GLY A 1 216 ? 0.590 -5.528 -24.265 1.00 89.69 216 GLY A O 1
ATOM 1584 N N . ALA A 1 217 ? 1.955 -4.009 -25.203 1.00 90.50 217 ALA A N 1
ATOM 1585 C CA . ALA A 1 217 ? 3.061 -4.935 -25.457 1.00 90.50 217 ALA A CA 1
ATOM 1586 C C . ALA A 1 217 ? 3.779 -5.416 -24.181 1.00 90.50 217 ALA A C 1
ATOM 1588 O O . ALA A 1 217 ? 4.405 -6.474 -24.199 1.00 90.50 217 ALA A O 1
ATOM 1589 N N . HIS A 1 218 ? 3.664 -4.684 -23.069 1.00 86.81 218 HIS A N 1
ATOM 1590 C CA . HIS A 1 218 ? 4.396 -4.948 -21.822 1.00 86.81 218 HIS A CA 1
ATOM 1591 C C . HIS A 1 218 ? 3.649 -5.873 -20.846 1.00 86.81 218 HIS A C 1
ATOM 1593 O O . HIS A 1 218 ? 3.856 -5.796 -19.640 1.00 86.81 218 HIS A O 1
ATOM 1599 N N . ARG A 1 219 ? 2.749 -6.728 -21.347 1.00 89.19 219 ARG A N 1
ATOM 1600 C CA . ARG A 1 219 ? 1.945 -7.627 -20.505 1.00 89.19 219 ARG A CA 1
ATOM 1601 C C . ARG A 1 219 ? 2.819 -8.556 -19.660 1.00 89.19 219 ARG A C 1
ATOM 1603 O O . ARG A 1 219 ? 3.754 -9.182 -20.169 1.00 89.19 219 ARG A O 1
ATOM 1610 N N . GLU A 1 220 ? 2.461 -8.709 -18.392 1.00 88.50 220 GLU A N 1
ATOM 1611 C CA . GLU A 1 220 ? 3.123 -9.661 -17.501 1.00 88.50 220 GLU A CA 1
ATOM 1612 C C . GLU A 1 220 ? 2.542 -11.067 -17.720 1.00 88.50 220 GLU A C 1
ATOM 1614 O O . GLU A 1 220 ? 1.328 -11.249 -17.852 1.00 88.50 220 GLU A O 1
ATOM 1619 N N . ARG A 1 221 ? 3.405 -12.090 -17.790 1.00 88.12 221 ARG A N 1
ATOM 1620 C CA . ARG A 1 221 ? 2.948 -13.486 -17.844 1.00 88.12 221 ARG A CA 1
ATOM 1621 C C . ARG A 1 221 ? 2.574 -13.937 -16.438 1.00 88.12 221 ARG A C 1
ATOM 1623 O O . ARG A 1 221 ? 3.393 -13.887 -15.526 1.00 88.12 221 ARG A O 1
ATOM 1630 N N . MET A 1 222 ? 1.342 -14.403 -16.283 1.00 85.69 222 MET A N 1
ATOM 1631 C CA . MET A 1 222 ? 0.841 -14.895 -15.008 1.00 85.69 222 MET A CA 1
ATOM 1632 C C . MET A 1 222 ? 1.304 -16.340 -14.799 1.00 85.69 222 MET A C 1
ATOM 1634 O O . MET A 1 222 ? 0.752 -17.272 -15.378 1.00 85.69 222 MET A O 1
ATOM 1638 N N . THR A 1 223 ? 2.360 -16.521 -14.009 1.00 90.25 223 THR A N 1
ATOM 1639 C CA . THR A 1 223 ? 2.831 -17.848 -13.591 1.00 90.25 223 THR A CA 1
ATOM 1640 C C . THR A 1 223 ? 1.833 -18.472 -12.615 1.00 90.25 223 THR A C 1
ATOM 1642 O O . THR A 1 223 ? 1.208 -17.766 -11.824 1.00 90.25 223 THR A O 1
ATOM 1645 N N . GLU A 1 224 ? 1.720 -19.799 -12.607 1.00 92.56 224 GLU A N 1
ATOM 1646 C CA . GLU A 1 224 ? 0.869 -20.533 -11.658 1.00 92.56 224 GLU A CA 1
ATOM 1647 C C . GLU A 1 224 ? 1.200 -20.186 -10.199 1.00 92.56 224 GLU A C 1
ATOM 1649 O O . GLU A 1 224 ? 0.301 -19.966 -9.392 1.00 92.56 224 GLU A O 1
ATOM 1654 N N . ALA A 1 225 ? 2.489 -20.021 -9.881 1.00 91.00 225 ALA A N 1
ATOM 1655 C CA . ALA A 1 225 ? 2.943 -19.559 -8.570 1.00 91.00 225 ALA A CA 1
ATOM 1656 C C . ALA A 1 225 ? 2.355 -18.188 -8.188 1.00 91.00 225 ALA A C 1
ATOM 1658 O O . ALA A 1 225 ? 1.943 -18.002 -7.045 1.00 91.00 225 ALA A O 1
ATOM 1659 N N . THR A 1 226 ? 2.248 -17.264 -9.149 1.00 90.50 226 THR A N 1
ATOM 1660 C CA . THR A 1 226 ? 1.640 -15.939 -8.956 1.00 90.50 226 THR A CA 1
ATOM 1661 C C . THR A 1 226 ? 0.140 -16.034 -8.702 1.00 90.50 226 THR A C 1
ATOM 1663 O O . THR A 1 226 ? -0.403 -15.296 -7.885 1.00 90.50 226 THR A O 1
ATOM 1666 N N . LEU A 1 227 ? -0.551 -16.960 -9.369 1.00 93.62 227 LEU A N 1
ATOM 1667 C CA . LEU A 1 227 ? -1.973 -17.193 -9.120 1.00 93.62 227 LEU A CA 1
ATOM 1668 C C . LEU A 1 227 ? -2.203 -17.769 -7.714 1.00 93.62 227 LEU A C 1
ATOM 1670 O O . LEU A 1 227 ? -3.092 -17.308 -6.997 1.00 93.62 227 LEU A O 1
ATOM 1674 N N . VAL A 1 228 ? -1.383 -18.742 -7.305 1.00 95.38 228 VAL A N 1
ATOM 1675 C CA . VAL A 1 228 ? -1.461 -19.355 -5.971 1.00 95.38 228 VAL A CA 1
ATOM 1676 C C . VAL A 1 228 ? -1.120 -18.340 -4.879 1.00 95.38 228 VAL A C 1
ATOM 1678 O O . VAL A 1 228 ? -1.849 -18.257 -3.891 1.00 95.38 228 VAL A O 1
ATOM 1681 N N . SER A 1 229 ? -0.066 -17.534 -5.051 1.00 94.00 229 SER A N 1
ATOM 1682 C CA . SER A 1 229 ? 0.309 -16.495 -4.082 1.00 94.00 229 SER A CA 1
ATOM 1683 C C . SER A 1 229 ? -0.785 -15.437 -3.941 1.00 94.00 229 SER A C 1
ATOM 1685 O O . SER A 1 229 ? -1.151 -15.080 -2.820 1.00 94.00 229 SER A O 1
ATOM 1687 N N . LEU A 1 230 ? -1.380 -15.004 -5.055 1.00 92.94 230 LEU A N 1
ATOM 1688 C CA . LEU A 1 230 ? -2.490 -14.056 -5.068 1.00 92.94 230 LEU A CA 1
ATOM 1689 C C . LEU A 1 230 ? -3.734 -14.605 -4.362 1.00 92.94 230 LEU A C 1
ATOM 1691 O O . LEU A 1 230 ? -4.332 -13.904 -3.544 1.00 92.94 230 LEU A O 1
ATOM 1695 N N . ALA A 1 231 ? -4.100 -15.860 -4.632 1.00 94.81 231 ALA A N 1
ATOM 1696 C CA . ALA A 1 231 ? -5.207 -16.521 -3.950 1.00 94.81 231 ALA A CA 1
ATOM 1697 C C . ALA A 1 231 ? -4.943 -16.641 -2.441 1.00 94.81 231 ALA A C 1
ATOM 1699 O O . ALA A 1 231 ? -5.825 -16.347 -1.634 1.00 94.81 231 ALA A O 1
ATOM 1700 N N . LEU A 1 232 ? -3.720 -17.012 -2.052 1.00 95.88 232 LEU A N 1
ATOM 1701 C CA . LEU A 1 232 ? -3.333 -17.165 -0.652 1.00 95.88 232 LEU A CA 1
ATOM 1702 C C . LEU A 1 232 ? -3.386 -15.830 0.104 1.00 95.88 232 LEU A C 1
ATOM 1704 O O . LEU A 1 232 ? -3.953 -15.766 1.197 1.00 95.88 232 LEU A O 1
ATOM 1708 N N . VAL A 1 233 ? -2.869 -14.753 -0.497 1.00 94.56 233 VAL A N 1
ATOM 1709 C CA . VAL A 1 233 ? -2.962 -13.396 0.062 1.00 94.56 233 VAL A CA 1
ATOM 1710 C C . VAL A 1 233 ? -4.421 -12.959 0.178 1.00 94.56 233 VAL A C 1
ATOM 1712 O O . VAL A 1 233 ? -4.822 -12.478 1.235 1.00 94.56 233 VAL A O 1
ATOM 1715 N N . PHE A 1 234 ? -5.239 -13.172 -0.856 1.00 93.62 234 PHE A N 1
ATOM 1716 C CA . PHE A 1 234 ? -6.657 -12.810 -0.828 1.00 93.62 234 PHE A CA 1
ATOM 1717 C C . PHE A 1 234 ? -7.420 -13.536 0.292 1.00 93.62 234 PHE A C 1
ATOM 1719 O O . PHE A 1 234 ? -8.098 -12.892 1.096 1.00 93.62 234 PHE A O 1
ATOM 1726 N N . VAL A 1 235 ? -7.259 -14.859 0.403 1.00 94.56 235 VAL A N 1
ATOM 1727 C CA . VAL A 1 235 ? -7.858 -15.653 1.489 1.00 94.56 235 VAL A CA 1
ATOM 1728 C C . VAL A 1 235 ? -7.350 -15.175 2.849 1.00 94.56 235 VAL A C 1
ATOM 1730 O O . VAL A 1 235 ? -8.149 -15.001 3.769 1.00 94.56 235 VAL A O 1
ATOM 1733 N N . GLY A 1 236 ? -6.052 -14.895 2.976 1.00 94.38 236 GLY A N 1
ATOM 1734 C CA . GLY A 1 236 ? -5.460 -14.356 4.198 1.00 94.38 236 GLY A CA 1
ATOM 1735 C C . GLY A 1 236 ? -6.085 -13.029 4.633 1.00 94.38 236 GLY A C 1
ATOM 1736 O O . GLY A 1 236 ? -6.426 -12.872 5.808 1.00 94.38 236 GLY A O 1
ATOM 1737 N N . ILE A 1 237 ? -6.329 -12.113 3.690 1.00 92.12 237 ILE A N 1
ATOM 1738 C CA . ILE A 1 237 ? -7.027 -10.848 3.960 1.00 92.12 237 ILE A CA 1
ATOM 1739 C C . ILE A 1 237 ? -8.459 -11.118 4.431 1.00 92.12 237 ILE A C 1
ATOM 1741 O O . ILE A 1 237 ? -8.881 -10.551 5.436 1.00 92.12 237 ILE A O 1
ATOM 1745 N N . VAL A 1 238 ? -9.206 -12.003 3.767 1.00 91.44 238 VAL A N 1
ATOM 1746 C CA . VAL A 1 238 ? -10.581 -12.336 4.177 1.00 91.44 238 VAL A CA 1
ATOM 1747 C C . VAL A 1 238 ? -10.606 -12.926 5.594 1.00 91.44 238 VAL A C 1
ATOM 1749 O O . VAL A 1 238 ? -11.354 -12.440 6.445 1.00 91.44 238 VAL A O 1
ATOM 1752 N N . VAL A 1 239 ? -9.752 -13.910 5.890 1.00 93.44 239 VAL A N 1
ATOM 1753 C CA . VAL A 1 239 ? -9.660 -14.555 7.215 1.00 93.44 239 VAL A CA 1
ATOM 1754 C C . VAL A 1 239 ? -9.282 -13.548 8.302 1.00 93.44 239 VAL A C 1
ATOM 1756 O O . VAL A 1 239 ? -9.938 -13.494 9.347 1.00 93.44 239 VAL A O 1
ATOM 1759 N N . TYR A 1 240 ? -8.281 -12.700 8.039 1.00 91.00 240 TYR A N 1
ATOM 1760 C CA . TYR A 1 240 ? -7.867 -11.630 8.949 1.00 91.00 240 TYR A CA 1
ATOM 1761 C C . TYR A 1 240 ? -9.047 -10.727 9.340 1.00 91.00 240 TYR A C 1
ATOM 1763 O O . TYR A 1 240 ? -9.190 -10.306 10.492 1.00 91.00 240 TYR A O 1
ATOM 1771 N N . ARG A 1 241 ? -9.934 -10.450 8.383 1.00 85.88 241 ARG A N 1
ATOM 1772 C CA . ARG A 1 241 ? -11.059 -9.527 8.559 1.00 85.88 241 ARG A CA 1
ATOM 1773 C C . ARG A 1 241 ? -12.273 -10.158 9.207 1.00 85.88 241 ARG A C 1
ATOM 1775 O O . ARG A 1 241 ? -12.921 -9.491 10.012 1.00 85.88 241 ARG A O 1
ATOM 1782 N N . LEU A 1 242 ? -12.540 -11.431 8.938 1.00 87.69 242 LEU A N 1
ATOM 1783 C CA . LEU A 1 242 ? -13.566 -12.180 9.663 1.00 87.69 242 LEU A CA 1
ATOM 1784 C C . LEU A 1 242 ? -13.259 -12.219 11.166 1.00 87.69 242 LEU A C 1
ATOM 1786 O O . LEU A 1 242 ? -14.158 -11.988 11.973 1.00 87.69 242 LEU A O 1
ATOM 1790 N N . GLY A 1 243 ? -11.987 -12.411 11.537 1.00 87.31 243 GLY A N 1
ATOM 1791 C CA . GLY A 1 243 ? -11.549 -12.311 12.933 1.00 87.31 243 GLY A CA 1
ATOM 1792 C C . GLY A 1 243 ? -11.792 -10.923 13.530 1.00 87.31 243 GLY A C 1
ATOM 1793 O O . GLY A 1 243 ? -12.325 -10.800 14.627 1.00 87.31 243 GLY A O 1
ATOM 1794 N N . ALA A 1 244 ? -11.487 -9.861 12.778 1.00 84.44 244 ALA A N 1
ATOM 1795 C CA . ALA A 1 244 ? -11.744 -8.496 13.236 1.00 84.44 244 ALA A CA 1
ATOM 1796 C C . ALA A 1 244 ? -13.240 -8.219 13.480 1.00 84.44 244 ALA A C 1
ATOM 1798 O O . ALA A 1 244 ? -13.565 -7.526 14.436 1.00 84.44 244 ALA A O 1
ATOM 1799 N N . CYS A 1 245 ? -14.142 -8.757 12.649 1.00 83.56 245 CYS A N 1
ATOM 1800 C CA . CYS A 1 245 ? -15.589 -8.533 12.771 1.00 83.56 245 CYS A CA 1
ATOM 1801 C C . CYS A 1 245 ? -16.228 -9.286 13.948 1.00 83.56 245 CYS A C 1
ATOM 1803 O O . CYS A 1 245 ? -17.151 -8.761 14.577 1.00 83.56 245 CYS A O 1
ATOM 1805 N N . ARG A 1 246 ? -15.752 -10.501 14.255 1.00 85.69 246 ARG A N 1
ATOM 1806 C CA . ARG A 1 246 ? -16.264 -11.303 15.382 1.00 85.69 246 ARG A CA 1
ATOM 1807 C C . ARG A 1 246 ? -16.086 -10.577 16.710 1.00 85.69 246 ARG A C 1
ATOM 1809 O O . ARG A 1 246 ? -17.069 -10.375 17.416 1.00 85.69 246 ARG A O 1
ATOM 1816 N N . ARG A 1 247 ? -14.892 -10.027 16.942 1.00 83.38 247 ARG A N 1
ATOM 1817 C CA . ARG A 1 247 ? -14.577 -9.248 18.144 1.00 83.38 247 ARG A CA 1
ATOM 1818 C C . ARG A 1 247 ? -15.571 -8.113 18.422 1.00 83.38 247 ARG A C 1
ATOM 1820 O O . ARG A 1 247 ? -15.954 -7.893 19.564 1.00 83.38 247 ARG A O 1
ATOM 1827 N N . ILE A 1 248 ? -16.004 -7.402 17.376 1.00 79.81 248 ILE A N 1
ATOM 1828 C CA . ILE A 1 248 ? -16.966 -6.288 17.487 1.00 79.81 248 ILE A CA 1
ATOM 1829 C C . ILE A 1 248 ? -18.332 -6.789 17.963 1.00 79.81 248 ILE A C 1
ATOM 1831 O O . ILE A 1 248 ? -19.016 -6.119 18.736 1.00 79.81 248 ILE A O 1
ATOM 1835 N N . SER A 1 249 ? -18.737 -7.962 17.477 1.00 82.88 249 SER A N 1
ATOM 1836 C CA . SER A 1 249 ? -20.032 -8.560 17.804 1.00 82.88 249 SER A CA 1
ATOM 1837 C C . SER A 1 249 ? -20.067 -9.018 19.261 1.00 82.88 249 SER A C 1
ATOM 1839 O O . SER A 1 249 ? -21.043 -8.739 19.957 1.00 82.88 249 SER A O 1
ATOM 1841 N N . ASP A 1 250 ? -18.975 -9.614 19.745 1.00 84.31 250 ASP A N 1
ATOM 1842 C CA . ASP A 1 250 ? -18.864 -10.086 21.128 1.00 84.31 250 ASP A CA 1
ATOM 1843 C C . ASP A 1 250 ? -18.919 -8.919 22.126 1.00 84.31 250 ASP A C 1
ATOM 1845 O O . ASP A 1 250 ? -19.660 -8.967 23.107 1.00 84.31 250 ASP A O 1
ATOM 1849 N N . THR A 1 251 ? -18.240 -7.806 21.820 1.00 81.94 251 THR A N 1
ATOM 1850 C CA . THR A 1 251 ? -18.258 -6.606 22.677 1.00 81.94 251 THR A CA 1
ATOM 1851 C C . THR A 1 251 ? -19.657 -5.984 22.801 1.00 81.94 251 THR A C 1
ATOM 1853 O O . THR A 1 251 ? -20.023 -5.492 23.867 1.00 81.94 251 THR A O 1
ATOM 1856 N N . LYS A 1 252 ? -20.485 -6.034 21.745 1.00 80.81 252 LYS A N 1
ATOM 1857 C CA . LYS A 1 252 ? -21.875 -5.539 21.810 1.00 80.81 252 LYS A CA 1
ATOM 1858 C C . LYS A 1 252 ? -22.785 -6.421 22.667 1.00 80.81 252 LYS A C 1
ATOM 1860 O O . LYS A 1 252 ? -23.745 -5.906 23.235 1.00 80.81 252 LYS A O 1
ATOM 1865 N N . SER A 1 253 ? -22.512 -7.722 22.754 1.00 80.75 253 SER A N 1
ATOM 1866 C CA . SER A 1 253 ? -23.346 -8.645 23.531 1.00 80.75 253 SER A CA 1
ATOM 1867 C C . SER A 1 253 ? -23.143 -8.490 25.039 1.00 80.75 253 SER A C 1
ATOM 1869 O O . SER A 1 253 ? -24.091 -8.673 25.796 1.00 80.75 253 SER A O 1
ATOM 1871 N N . GLU A 1 254 ? -21.933 -8.142 25.478 1.00 81.00 254 GLU A N 1
ATOM 1872 C CA . GLU A 1 254 ? -21.598 -8.035 26.906 1.00 81.00 254 GLU A CA 1
ATOM 1873 C C . GLU A 1 254 ? -22.216 -6.798 27.575 1.00 81.00 254 GLU A C 1
ATOM 1875 O O . GLU A 1 254 ? -22.498 -6.804 28.769 1.00 81.00 254 GLU A O 1
ATOM 1880 N N . HIS A 1 255 ? -22.494 -5.743 26.803 1.00 75.06 255 HIS A N 1
ATOM 1881 C CA . HIS A 1 255 ? -23.070 -4.501 27.325 1.00 75.06 255 HIS A CA 1
ATOM 1882 C C . HIS A 1 255 ? -24.601 -4.446 27.288 1.00 75.06 255 HIS A C 1
ATOM 1884 O O . HIS A 1 255 ? -25.181 -3.389 27.533 1.00 75.06 255 HIS A O 1
ATOM 1890 N N . ARG A 1 256 ? -25.279 -5.562 26.992 1.00 70.12 256 ARG A N 1
ATOM 1891 C CA . ARG A 1 256 ? -26.722 -5.659 27.221 1.00 70.12 256 ARG A CA 1
ATOM 1892 C C . ARG A 1 256 ? -26.903 -5.922 28.720 1.00 70.12 256 ARG A C 1
ATOM 1894 O O . ARG A 1 256 ? -26.574 -7.028 29.146 1.00 70.12 256 ARG A O 1
ATOM 1901 N N . PRO A 1 257 ? -27.336 -4.932 29.529 1.00 69.44 257 PRO A N 1
ATOM 1902 C CA . PRO A 1 257 ? -27.510 -5.142 30.959 1.00 69.44 257 PRO A CA 1
ATOM 1903 C C . PRO A 1 257 ? -28.444 -6.332 31.134 1.00 69.44 257 PRO A C 1
ATOM 1905 O O . PRO A 1 257 ? -29.553 -6.331 30.601 1.00 69.44 257 PRO A O 1
ATOM 1908 N N . ALA A 1 258 ? -27.935 -7.374 31.791 1.00 64.94 258 ALA A N 1
ATOM 1909 C CA . ALA A 1 258 ? -28.711 -8.542 32.146 1.00 64.94 258 ALA A CA 1
ATOM 1910 C C . ALA A 1 258 ? -29.872 -8.050 33.001 1.00 64.94 258 ALA A C 1
ATOM 1912 O O . ALA A 1 258 ? -29.645 -7.609 34.124 1.00 64.94 258 ALA A O 1
ATOM 1913 N N . ASP A 1 259 ? -31.054 -8.041 32.390 1.00 60.00 259 ASP A N 1
ATOM 1914 C CA . ASP A 1 259 ? -32.364 -7.937 33.004 1.00 60.00 259 ASP A CA 1
ATOM 1915 C C . ASP A 1 259 ? -32.349 -7.157 34.319 1.00 60.00 259 ASP A C 1
ATOM 1917 O O . ASP A 1 259 ? -32.241 -7.727 35.407 1.00 60.00 259 ASP A O 1
ATOM 1921 N N . GLU A 1 260 ? -32.495 -5.831 34.208 1.00 55.62 260 GLU A N 1
ATOM 1922 C CA . GLU A 1 260 ? -33.092 -5.059 35.291 1.00 55.62 260 GLU A CA 1
ATOM 1923 C C . GLU A 1 260 ? -34.359 -5.827 35.697 1.00 55.62 260 GLU A C 1
ATOM 1925 O O . GLU A 1 260 ? -35.255 -6.006 34.861 1.00 55.62 260 GLU A O 1
ATOM 1930 N N . PRO A 1 261 ? -34.406 -6.409 36.908 1.00 55.53 261 PRO A N 1
ATOM 1931 C CA . PRO A 1 261 ? -35.499 -7.283 37.267 1.00 55.53 261 PRO A CA 1
ATOM 1932 C C . PRO A 1 261 ? -36.785 -6.472 37.156 1.00 55.53 261 PRO A C 1
ATOM 1934 O O . PRO A 1 261 ? -36.926 -5.432 37.796 1.00 55.53 261 PRO A O 1
ATOM 1937 N N . LEU A 1 262 ? -37.716 -6.969 36.338 1.00 55.59 262 LEU A N 1
ATOM 1938 C CA . LEU A 1 262 ? -39.112 -6.538 36.234 1.00 55.59 262 LEU A CA 1
ATOM 1939 C C . LEU A 1 262 ? -39.837 -6.778 37.575 1.00 55.59 262 LEU A C 1
ATOM 1941 O O . LEU A 1 262 ? -40.787 -7.553 37.667 1.00 55.59 262 LEU A O 1
ATOM 1945 N N . LEU A 1 263 ? -39.365 -6.147 38.646 1.00 55.84 263 LEU A N 1
ATOM 1946 C CA . LEU A 1 263 ? -39.911 -6.225 39.987 1.00 55.84 263 LEU A CA 1
ATOM 1947 C C . LEU A 1 263 ? -40.532 -4.880 40.342 1.00 55.84 263 LEU A C 1
ATOM 1949 O O . LEU A 1 263 ? -39.859 -3.936 40.736 1.00 55.84 263 LEU A O 1
ATOM 1953 N N . GLY A 1 264 ? -41.861 -4.863 40.271 1.00 47.12 264 GLY A N 1
ATOM 1954 C CA . GLY A 1 264 ? -42.671 -4.107 41.216 1.00 47.12 264 GLY A CA 1
ATOM 1955 C C . GLY A 1 264 ? -42.864 -2.642 40.863 1.00 47.12 264 GLY A C 1
ATOM 1956 O O . GLY A 1 264 ? -42.051 -1.780 41.179 1.00 47.12 264 GLY A O 1
ATOM 1957 N N . GLY A 1 265 ? -44.027 -2.355 40.278 1.00 53.50 265 GLY A N 1
ATOM 1958 C CA . GLY A 1 265 ? -44.503 -0.998 40.074 1.00 53.50 265 GLY A CA 1
ATOM 1959 C C . GLY A 1 265 ? -44.461 -0.160 41.351 1.00 53.50 265 GLY A C 1
ATOM 1960 O O . GLY A 1 265 ? -44.878 -0.591 42.426 1.00 53.50 265 GLY A O 1
ATOM 1961 N N . THR A 1 266 ? -44.025 1.085 41.200 1.00 51.69 266 THR A N 1
ATOM 1962 C CA . THR A 1 266 ? -44.316 2.142 42.165 1.00 51.69 266 THR A CA 1
ATOM 1963 C C . THR A 1 266 ? -45.340 3.110 41.572 1.00 51.69 266 THR A C 1
ATOM 1965 O O . THR A 1 266 ? -45.341 3.378 40.366 1.00 51.69 266 THR A O 1
ATOM 1968 N N . PRO A 1 267 ? -46.283 3.604 42.391 1.00 51.44 267 PRO A N 1
ATOM 1969 C CA . PRO A 1 267 ? -47.427 4.350 41.906 1.00 51.44 267 PRO A CA 1
ATOM 1970 C C . PRO A 1 267 ? -47.038 5.771 41.492 1.00 51.44 267 PRO A C 1
ATOM 1972 O O . PRO A 1 267 ? -46.501 6.561 42.267 1.00 51.44 267 PRO A O 1
ATOM 1975 N N . ARG A 1 268 ? -47.405 6.077 40.247 1.00 51.19 268 ARG A N 1
ATOM 1976 C CA . ARG A 1 268 ? -47.770 7.377 39.670 1.00 51.19 268 ARG A CA 1
ATOM 1977 C C . ARG A 1 268 ? -47.993 8.479 40.724 1.00 51.19 268 ARG A C 1
ATOM 1979 O O . ARG A 1 268 ? -49.091 8.619 41.265 1.00 51.19 268 ARG A O 1
ATOM 1986 N N . LYS A 1 269 ? -46.973 9.309 40.973 1.00 43.38 269 LYS A N 1
ATOM 1987 C CA . LYS A 1 269 ? -47.157 10.597 41.659 1.00 43.38 269 LYS A CA 1
ATOM 1988 C C . LYS A 1 269 ? -47.617 11.658 40.663 1.00 43.38 269 LYS A C 1
ATOM 1990 O O . LYS A 1 269 ? -47.113 11.764 39.550 1.00 43.38 269 LYS A O 1
ATOM 1995 N N . LYS A 1 270 ? -48.647 12.379 41.102 1.00 48.22 270 LYS A N 1
ATOM 1996 C CA . LYS A 1 270 ? -49.441 13.363 40.372 1.00 48.22 270 LYS A CA 1
ATOM 1997 C C . LYS A 1 270 ? -48.606 14.477 39.742 1.00 48.22 270 LYS A C 1
ATOM 1999 O O . LYS A 1 270 ? -47.773 15.107 40.381 1.00 48.22 270 LYS A O 1
ATOM 2004 N N . GLN A 1 271 ? -48.981 14.721 38.499 1.00 47.50 271 GLN A N 1
ATOM 2005 C CA . GLN A 1 271 ? -48.763 15.884 37.659 1.00 47.50 271 GLN A CA 1
ATOM 2006 C C . GLN A 1 271 ? -49.243 17.164 38.370 1.00 47.50 271 GLN A C 1
ATOM 2008 O O . GLN A 1 271 ? -50.383 17.221 38.833 1.00 47.50 271 GLN A O 1
ATOM 2013 N N . VAL A 1 272 ? -48.372 18.171 38.456 1.00 55.59 272 VAL A N 1
ATOM 2014 C CA . VAL A 1 272 ? -48.722 19.558 38.803 1.00 55.59 272 VAL A CA 1
ATOM 2015 C C . VAL A 1 272 ? -48.665 20.370 37.504 1.00 55.59 272 VAL A C 1
ATOM 2017 O O . VAL A 1 272 ? -47.653 20.266 36.806 1.00 55.59 272 VAL A O 1
ATOM 2020 N N . PRO A 1 273 ? -49.721 21.120 37.144 1.00 59.28 273 PRO A N 1
ATOM 2021 C CA . PRO A 1 273 ? -49.735 21.950 35.947 1.00 59.28 273 PRO A CA 1
ATOM 2022 C C . PRO A 1 273 ? -49.204 23.372 36.203 1.00 59.28 273 PRO A C 1
ATOM 2024 O O . PRO A 1 273 ? -49.467 23.962 37.247 1.00 59.28 273 PRO A O 1
ATOM 2027 N N . ASP A 1 274 ? -48.500 23.857 35.176 1.00 51.19 274 ASP A N 1
ATOM 2028 C CA . ASP A 1 274 ? -48.272 25.233 34.709 1.00 51.19 274 ASP A CA 1
ATOM 2029 C C . ASP A 1 274 ? -47.619 26.298 35.616 1.00 51.19 274 ASP A C 1
ATOM 2031 O O . ASP A 1 274 ? -48.121 26.629 36.682 1.00 51.19 274 ASP A O 1
ATOM 2035 N N . LEU A 1 275 ? -46.546 26.944 35.120 1.00 46.59 275 LEU A N 1
ATOM 2036 C CA . LEU A 1 275 ? -46.595 28.309 34.546 1.00 46.59 275 LEU A CA 1
ATOM 2037 C C . LEU A 1 275 ? -45.180 28.841 34.179 1.00 46.59 275 LEU A C 1
ATOM 2039 O O . LEU A 1 275 ? -44.289 28.926 35.016 1.00 46.59 275 LEU A O 1
ATOM 2043 N N . ILE A 1 276 ? -45.041 29.268 32.918 1.00 57.72 276 ILE A N 1
ATOM 2044 C CA . ILE A 1 276 ? -44.287 30.431 32.394 1.00 57.72 276 ILE A CA 1
ATOM 2045 C C . ILE A 1 276 ? -42.833 30.643 32.867 1.00 57.72 276 ILE A C 1
ATOM 2047 O O . ILE A 1 276 ? -42.549 31.270 33.884 1.00 57.72 276 ILE A O 1
ATOM 2051 N N . SER A 1 277 ? -41.891 30.273 31.997 1.00 43.66 277 SER A N 1
ATOM 2052 C CA . SER A 1 277 ? -40.778 31.123 31.520 1.00 43.66 277 SER A CA 1
ATOM 2053 C C . SER A 1 277 ? -39.947 30.335 30.493 1.00 43.66 277 SER A C 1
ATOM 2055 O O . SER A 1 277 ? -39.848 29.116 30.626 1.00 43.66 277 SER A O 1
ATOM 2057 N N . PRO A 1 278 ? -39.355 30.963 29.456 1.00 54.78 278 PRO A N 1
ATOM 2058 C CA . PRO A 1 278 ? -38.423 30.277 28.569 1.00 54.78 278 PRO A CA 1
ATOM 2059 C C . PRO A 1 278 ? -36.976 30.486 29.051 1.00 54.78 278 PRO A C 1
ATOM 2061 O O . PRO A 1 278 ? -36.396 31.538 28.778 1.00 54.78 278 PRO A O 1
ATOM 2064 N N . PRO A 1 279 ? -36.328 29.521 29.735 1.00 43.38 279 PRO A N 1
ATOM 2065 C CA . PRO A 1 279 ? -34.887 29.547 29.878 1.00 43.38 279 PRO A CA 1
ATOM 2066 C C . PRO A 1 279 ? -34.270 28.785 28.707 1.00 43.38 279 PRO A C 1
ATOM 2068 O O . PRO A 1 279 ? -34.275 27.557 28.630 1.00 43.38 279 PRO A O 1
ATOM 2071 N N . LEU A 1 280 ? -33.678 29.549 27.802 1.00 52.88 280 LEU A N 1
ATOM 2072 C CA . LEU A 1 280 ? -32.732 29.104 26.785 1.00 52.88 280 LEU A CA 1
ATOM 2073 C C . LEU A 1 280 ? -31.433 28.660 27.492 1.00 52.88 280 LEU A C 1
ATOM 2075 O O . LEU A 1 280 ? -30.427 29.354 27.444 1.00 52.88 280 LEU A O 1
ATOM 2079 N N . LYS A 1 281 ? -31.484 27.581 28.285 1.00 48.25 281 LYS A N 1
ATOM 2080 C CA . LYS A 1 281 ? -30.361 27.033 29.071 1.00 48.25 281 LYS A CA 1
ATOM 2081 C C . LYS A 1 281 ? -30.748 25.654 29.618 1.00 48.25 281 LYS A C 1
ATOM 2083 O O . LYS A 1 281 ? -31.246 25.564 30.734 1.00 48.25 281 LYS A O 1
ATOM 2088 N N . ARG A 1 282 ? -30.539 24.602 28.817 1.00 42.00 282 ARG A N 1
ATOM 2089 C CA . ARG A 1 282 ? -30.285 23.190 29.207 1.00 42.00 282 ARG A CA 1
ATOM 2090 C C . ARG A 1 282 ? -30.502 22.280 27.990 1.00 42.00 282 ARG A C 1
ATOM 2092 O O . ARG A 1 282 ? -31.511 21.600 27.882 1.00 42.00 282 ARG A O 1
ATOM 2099 N N . LEU A 1 283 ? -29.540 22.275 27.071 1.00 45.62 283 LEU A N 1
ATOM 2100 C CA . LEU A 1 283 ? -29.338 21.157 26.134 1.00 45.62 283 LEU A CA 1
ATOM 2101 C C . LEU A 1 283 ? -27.992 20.451 26.367 1.00 45.62 283 LEU A C 1
ATOM 2103 O O . LEU A 1 283 ? -27.628 19.555 25.625 1.00 45.62 283 LEU A O 1
ATOM 2107 N N . CYS A 1 284 ? -27.287 20.795 27.449 1.00 45.44 284 CYS A N 1
ATOM 2108 C CA . CYS A 1 284 ? -26.132 20.045 27.933 1.00 45.44 284 CYS A CA 1
ATOM 2109 C C . CYS A 1 284 ? -26.555 19.189 29.135 1.00 45.44 284 CYS A C 1
ATOM 2111 O O . CYS A 1 284 ? -26.052 19.371 30.243 1.00 45.44 284 CYS A O 1
ATOM 2113 N N . SER A 1 285 ? -27.547 18.310 28.965 1.00 38.28 285 SER A N 1
ATOM 2114 C CA . SER A 1 285 ? -27.639 17.154 29.859 1.00 38.28 285 SER A CA 1
ATOM 2115 C C . SER A 1 285 ? -26.467 16.259 29.495 1.00 38.28 285 SER A C 1
ATOM 2117 O O . SER A 1 285 ? -26.390 15.805 28.358 1.00 38.28 285 SER A O 1
ATOM 2119 N N . GLY A 1 286 ? -25.535 16.088 30.431 1.00 43.38 286 GLY A N 1
ATOM 2120 C CA . GLY A 1 286 ? -24.380 15.216 30.286 1.00 43.38 286 GLY A CA 1
ATOM 2121 C C . GLY A 1 286 ? -24.813 13.770 30.089 1.00 43.38 286 GLY A C 1
ATOM 2122 O O . GLY A 1 286 ? -24.814 12.987 31.035 1.00 43.38 286 GLY A O 1
ATOM 2123 N N . GLU A 1 287 ? -25.157 13.415 28.854 1.00 43.28 287 GLU A N 1
ATOM 2124 C CA . GLU A 1 287 ? -24.889 12.075 28.371 1.00 43.28 287 GLU A CA 1
ATOM 2125 C C . GLU A 1 287 ? -23.390 11.880 28.557 1.00 43.28 287 GLU A C 1
ATOM 2127 O O . GLU A 1 287 ? -22.565 12.576 27.962 1.00 43.28 287 GLU A O 1
ATOM 2132 N N . SER A 1 288 ? -23.051 11.002 29.498 1.00 42.81 288 SER A N 1
ATOM 2133 C CA . SER A 1 288 ? -21.711 10.463 29.624 1.00 42.81 288 SER A CA 1
ATOM 2134 C C . SER A 1 288 ? -21.397 9.846 28.268 1.00 42.81 288 SER A C 1
ATOM 2136 O O . SER A 1 288 ? -21.873 8.758 27.953 1.00 42.81 288 SER A O 1
ATOM 2138 N N . LEU A 1 289 ? -20.696 10.608 27.425 1.00 48.81 289 LEU A N 1
ATOM 2139 C CA . LEU A 1 289 ? -20.178 10.139 26.154 1.00 48.81 289 LEU A CA 1
ATOM 2140 C C . LEU A 1 289 ? -19.238 8.994 26.497 1.00 48.81 289 LEU A C 1
ATOM 2142 O O . LEU A 1 289 ? -18.079 9.207 26.857 1.00 48.81 289 LEU A O 1
ATOM 2146 N N . VAL A 1 290 ? -19.774 7.775 26.455 1.00 49.62 290 VAL A N 1
ATOM 2147 C CA . VAL A 1 290 ? -18.978 6.562 26.515 1.00 49.62 290 VAL A CA 1
ATOM 2148 C C . VAL A 1 290 ? -17.985 6.701 25.368 1.00 49.62 290 VAL A C 1
ATOM 2150 O O . VAL A 1 290 ? -18.416 6.821 24.215 1.00 49.62 290 VAL A O 1
ATOM 2153 N N . PRO A 1 291 ? -16.674 6.778 25.656 1.00 48.50 291 PRO A N 1
ATOM 2154 C CA . PRO A 1 291 ? -15.691 6.977 24.611 1.00 48.50 291 PRO A CA 1
ATOM 2155 C C . PRO A 1 291 ? -15.857 5.839 23.599 1.00 48.50 291 PRO A C 1
ATOM 2157 O O . PRO A 1 291 ? -15.985 4.681 24.017 1.00 48.50 291 PRO A O 1
ATOM 2160 N N . PRO A 1 292 ? -15.916 6.143 22.290 1.00 45.19 292 PRO A N 1
ATOM 2161 C CA . PRO A 1 292 ? -16.170 5.140 21.268 1.00 45.19 292 PRO A CA 1
ATOM 2162 C C . PRO A 1 292 ? -15.171 3.995 21.431 1.00 45.19 292 PRO A C 1
ATOM 2164 O O . PRO A 1 292 ? -13.955 4.187 21.354 1.00 45.19 292 PRO A O 1
ATOM 2167 N N . GLN A 1 293 ? -15.685 2.797 21.719 1.00 42.19 293 GLN A N 1
ATOM 2168 C CA . GLN A 1 293 ? -14.832 1.635 21.898 1.00 42.19 293 GLN A CA 1
ATOM 2169 C C . GLN A 1 293 ? -14.220 1.257 20.554 1.00 42.19 293 GLN A C 1
ATOM 2171 O O . GLN A 1 293 ? -14.898 0.971 19.566 1.00 42.19 293 GLN A O 1
ATOM 2176 N N . LEU A 1 294 ? -12.896 1.287 20.530 1.00 48.44 294 LEU A N 1
ATOM 2177 C CA . LEU A 1 294 ? -12.119 1.033 19.338 1.00 48.44 294 LEU A CA 1
ATOM 2178 C C . LEU A 1 294 ? -12.181 -0.435 18.969 1.00 48.44 294 LEU A C 1
ATOM 2180 O O . LEU A 1 294 ? -11.660 -1.307 19.664 1.00 48.44 294 LEU A O 1
ATOM 2184 N N . CYS A 1 295 ? -12.715 -0.692 17.789 1.00 48.91 295 CYS A N 1
ATOM 2185 C CA . CYS A 1 295 ? -12.392 -1.915 17.091 1.00 48.91 295 CYS A CA 1
ATOM 2186 C C . CYS A 1 295 ? -10.934 -1.773 16.648 1.00 48.91 295 CYS A C 1
ATOM 2188 O O . CYS A 1 295 ? -10.631 -0.898 15.838 1.00 48.91 295 CYS A O 1
ATOM 2190 N N . SER A 1 296 ? -10.022 -2.603 17.171 1.00 48.09 296 SER A N 1
ATOM 2191 C CA . SER A 1 296 ? -8.626 -2.680 16.709 1.00 48.09 296 SER A CA 1
ATOM 2192 C C . SER A 1 296 ? -8.567 -3.316 15.310 1.00 48.09 296 SER A C 1
ATOM 2194 O O . SER A 1 296 ? -7.916 -4.337 15.075 1.00 48.09 296 SER A O 1
ATOM 2196 N N . GLY A 1 297 ? -9.301 -2.734 14.365 1.00 46.78 297 GLY A N 1
ATOM 2197 C CA . GLY A 1 297 ? -9.450 -3.176 12.990 1.00 46.78 297 GLY A CA 1
ATOM 2198 C C . GLY A 1 297 ? -8.188 -2.984 12.157 1.00 46.78 297 GLY A C 1
ATOM 2199 O O . GLY A 1 297 ? -8.293 -2.979 10.940 1.00 46.78 297 GLY A O 1
ATOM 2200 N N . GLY A 1 298 ? -7.020 -2.804 12.784 1.00 46.53 298 GLY A N 1
ATOM 2201 C CA . GLY A 1 298 ? -5.710 -3.277 12.334 1.00 46.53 298 GLY A CA 1
ATOM 2202 C C . GLY A 1 298 ? -5.196 -2.817 10.972 1.00 46.53 298 GLY A C 1
ATOM 2203 O O . GLY A 1 298 ? -4.155 -3.300 10.540 1.00 46.53 298 GLY A O 1
ATOM 2204 N N . VAL A 1 299 ? -5.884 -1.911 10.286 1.00 48.97 299 VAL A N 1
ATOM 2205 C CA . VAL A 1 299 ? -5.441 -1.307 9.030 1.00 48.97 299 VAL A CA 1
ATOM 2206 C C . VAL A 1 299 ? -5.883 0.146 9.046 1.00 48.97 299 VAL A C 1
ATOM 2208 O O . VAL A 1 299 ? -6.871 0.509 8.422 1.00 48.97 299 VAL A O 1
ATOM 2211 N N . GLY A 1 300 ? -5.189 0.946 9.849 1.00 46.16 300 GLY A N 1
ATOM 2212 C CA . GLY A 1 300 ? -4.576 2.198 9.414 1.00 46.16 300 GLY A CA 1
ATOM 2213 C C . GLY A 1 300 ? -5.408 3.327 8.804 1.00 46.16 300 GLY A C 1
ATOM 2214 O O . GLY A 1 300 ? -4.825 4.354 8.488 1.00 46.16 300 GLY A O 1
ATOM 2215 N N . ILE A 1 301 ? -6.718 3.201 8.616 1.00 46.78 301 ILE A N 1
ATOM 2216 C CA . ILE A 1 301 ? -7.518 4.274 8.032 1.00 46.78 301 ILE A CA 1
ATOM 2217 C C . ILE A 1 301 ? -8.796 4.428 8.843 1.00 46.78 301 ILE A C 1
ATOM 2219 O O . ILE A 1 301 ? -9.764 3.724 8.604 1.00 46.78 301 ILE A O 1
ATOM 2223 N N . ILE A 1 302 ? -8.744 5.315 9.842 1.00 50.16 302 ILE A N 1
ATOM 2224 C CA . ILE A 1 302 ? -9.808 6.243 10.281 1.00 50.16 302 ILE A CA 1
ATOM 2225 C C . ILE A 1 302 ? -11.253 5.691 10.309 1.00 50.16 302 ILE A C 1
ATOM 2227 O O . ILE A 1 302 ? -12.208 6.402 10.026 1.00 50.16 302 ILE A O 1
ATOM 2231 N N . GLN A 1 303 ? -11.458 4.414 10.622 1.00 48.50 303 GLN A N 1
ATOM 2232 C CA . GLN A 1 303 ? -12.794 3.807 10.558 1.00 48.50 303 GLN A CA 1
ATOM 2233 C C . GLN A 1 303 ? -13.570 3.941 11.869 1.00 48.50 303 GLN A C 1
ATOM 2235 O O . GLN A 1 303 ? -14.797 3.979 11.855 1.00 48.50 303 GLN A O 1
ATOM 2240 N N . SER A 1 304 ? -12.883 4.024 13.009 1.00 47.47 304 SER A N 1
ATOM 2241 C CA . SER A 1 304 ? -13.544 3.995 14.316 1.00 47.47 304 SER A CA 1
ATOM 2242 C C . SER A 1 304 ? -14.263 5.290 14.676 1.00 47.47 304 SER A C 1
ATOM 2244 O O . SER A 1 304 ? -15.266 5.236 15.377 1.00 47.47 304 SER A O 1
ATOM 2246 N N . GLU A 1 305 ? -13.779 6.441 14.207 1.00 46.91 305 GLU A N 1
ATOM 2247 C CA . GLU A 1 305 ? -14.390 7.732 14.554 1.00 46.91 305 GLU A CA 1
ATOM 2248 C C . GLU A 1 305 ? -15.546 8.096 13.627 1.00 46.91 305 GLU A C 1
ATOM 2250 O O . GLU A 1 305 ? -16.590 8.552 14.088 1.00 46.91 305 GLU A O 1
ATOM 2255 N N . TYR A 1 306 ? -15.417 7.814 12.327 1.00 49.84 306 TYR A N 1
ATOM 2256 C CA . TYR A 1 306 ? -16.471 8.133 11.363 1.00 49.84 306 TYR A CA 1
ATOM 2257 C C . TYR A 1 306 ? -17.612 7.121 11.329 1.00 49.84 306 TYR A C 1
ATOM 2259 O O . TYR A 1 306 ? -18.702 7.476 10.893 1.00 49.84 306 TYR A O 1
ATOM 2267 N N . SER A 1 307 ? -17.442 5.903 11.857 1.00 50.16 307 SER A N 1
ATOM 2268 C CA . SER A 1 307 ? -18.576 4.977 11.979 1.00 50.16 307 SER A CA 1
ATOM 2269 C C . SER A 1 307 ? -19.680 5.513 12.908 1.00 50.16 307 SER A C 1
ATOM 2271 O O . SER A 1 307 ? -20.834 5.124 12.738 1.00 50.16 307 SER A O 1
ATOM 2273 N N . ASN A 1 308 ? -19.362 6.429 13.835 1.00 46.25 308 ASN A N 1
ATOM 2274 C CA . ASN A 1 308 ? -20.357 7.142 14.650 1.00 46.25 308 ASN A CA 1
ATOM 2275 C C . ASN A 1 308 ? -20.922 8.400 13.964 1.00 46.25 308 ASN A C 1
ATOM 2277 O O . ASN A 1 308 ? -21.900 8.968 14.439 1.00 46.25 308 ASN A O 1
ATOM 2281 N N . ALA A 1 309 ? -20.369 8.826 12.823 1.00 50.94 309 ALA A N 1
ATOM 2282 C CA . ALA A 1 309 ? -20.884 9.974 12.075 1.00 50.94 309 ALA A CA 1
ATOM 2283 C C . ALA A 1 309 ? -22.224 9.685 11.377 1.00 50.94 309 ALA A C 1
ATOM 2285 O O . ALA A 1 309 ? -22.849 10.617 10.879 1.00 50.94 309 ALA A O 1
ATOM 2286 N N . SER A 1 310 ? -22.698 8.431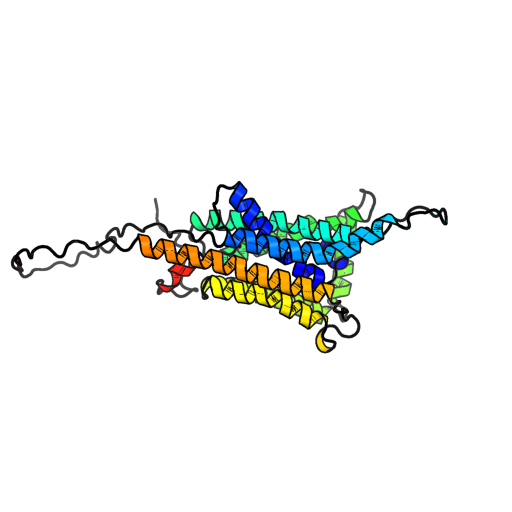 11.369 1.00 51.81 310 SER A N 1
ATOM 2287 C CA . SER A 1 310 ? -24.046 8.112 10.877 1.00 51.81 310 SER A CA 1
ATOM 2288 C C . SER A 1 310 ? -25.163 8.820 11.662 1.00 51.81 310 SER A C 1
ATOM 2290 O O . SER A 1 310 ? -26.222 9.068 11.092 1.00 51.81 310 SER A O 1
ATOM 2292 N N . ASP A 1 311 ? -24.894 9.254 12.899 1.00 56.47 311 ASP A N 1
ATOM 2293 C CA . ASP A 1 311 ? -25.847 10.015 13.720 1.00 56.47 311 ASP A CA 1
ATOM 2294 C C . ASP A 1 311 ? -25.672 11.545 13.615 1.00 56.47 311 ASP A C 1
ATOM 2296 O O . ASP A 1 311 ? -26.496 12.320 14.111 1.00 56.47 311 ASP A O 1
ATOM 2300 N N . SER A 1 312 ? -24.627 12.017 12.928 1.00 61.31 312 SER A N 1
ATOM 2301 C CA . SER A 1 312 ? -24.395 13.444 12.694 1.00 61.31 312 SER A CA 1
ATOM 2302 C C . SER A 1 312 ? -25.279 13.946 11.547 1.00 61.31 312 SER A C 1
ATOM 2304 O O . SER A 1 312 ? -25.034 13.653 10.380 1.00 61.31 312 SER A O 1
ATOM 2306 N N . LYS A 1 313 ? -26.278 14.783 11.861 1.00 72.88 313 LYS A N 1
ATOM 2307 C CA . LYS A 1 313 ? -27.129 15.458 10.857 1.00 72.88 313 LYS A CA 1
ATOM 2308 C C . LYS A 1 313 ? -26.410 16.547 10.047 1.00 72.88 313 LYS A C 1
ATOM 2310 O O . LYS A 1 313 ? -27.019 17.112 9.143 1.00 72.88 313 LYS A O 1
ATOM 2315 N N . LEU A 1 314 ? -25.166 16.885 10.385 1.00 72.75 314 LEU A N 1
ATOM 2316 C CA . LEU A 1 314 ? -24.426 17.951 9.713 1.00 72.75 314 LEU A CA 1
ATOM 2317 C C . LEU A 1 314 ? -23.840 17.449 8.392 1.00 72.75 314 LEU A C 1
ATOM 2319 O O . LEU A 1 314 ? -23.216 16.387 8.330 1.00 72.75 314 LEU A O 1
ATOM 2323 N N . SER A 1 315 ? -24.033 18.235 7.331 1.00 70.62 315 SER A N 1
ATOM 2324 C CA . SER A 1 315 ? -23.392 18.006 6.038 1.00 70.62 315 SER A CA 1
ATOM 2325 C C . SER A 1 315 ? -21.869 18.039 6.182 1.00 70.62 315 SER A C 1
ATOM 2327 O O . SER A 1 315 ? -21.322 18.791 6.986 1.00 70.62 315 SER A O 1
ATOM 2329 N N . ILE A 1 316 ? -21.155 17.281 5.347 1.00 66.25 316 ILE A N 1
ATOM 2330 C CA . ILE A 1 316 ? -19.683 17.267 5.321 1.00 66.25 316 ILE A CA 1
ATOM 2331 C C . ILE A 1 316 ? -19.070 18.661 5.108 1.00 66.25 316 ILE A C 1
ATOM 2333 O O . ILE A 1 316 ? -17.961 18.935 5.561 1.00 66.25 316 ILE A O 1
ATOM 2337 N N . TRP A 1 317 ? -19.808 19.541 4.430 1.00 71.50 317 TRP A N 1
ATOM 2338 C CA . TRP A 1 317 ? -19.421 20.926 4.170 1.00 71.50 317 TRP A CA 1
ATOM 2339 C C . TRP A 1 317 ? -19.717 21.856 5.353 1.00 71.50 317 TRP A C 1
ATOM 2341 O O . TRP A 1 317 ? -19.142 22.937 5.449 1.00 71.50 317 TRP A O 1
ATOM 2351 N N . GLU A 1 318 ? -20.611 21.438 6.249 1.00 70.88 318 GLU A N 1
ATOM 2352 C CA . GLU A 1 318 ? -21.071 22.194 7.418 1.00 70.88 318 GLU A CA 1
ATOM 2353 C C . GLU A 1 318 ? -20.391 21.757 8.716 1.00 70.88 318 GLU A C 1
ATOM 2355 O O . GLU A 1 318 ? -20.539 22.434 9.734 1.00 70.88 318 GLU A O 1
ATOM 2360 N N . GLU A 1 319 ? -19.620 20.664 8.683 1.00 67.50 319 GLU A N 1
ATOM 2361 C CA . GLU A 1 319 ? -18.753 20.197 9.765 1.00 67.50 319 GLU A CA 1
ATOM 2362 C C . GLU A 1 319 ? -17.615 21.214 9.979 1.00 67.50 319 GLU A C 1
ATOM 2364 O O . GLU A 1 319 ? -16.459 21.022 9.581 1.00 67.50 319 GLU A O 1
ATOM 2369 N N . ARG A 1 320 ? -17.966 22.365 10.568 1.00 63.44 320 ARG A N 1
ATOM 2370 C CA . ARG A 1 320 ? -17.012 23.371 11.024 1.00 63.44 320 ARG A CA 1
ATOM 2371 C C . ARG A 1 320 ? -16.114 22.683 12.037 1.00 63.44 320 ARG A C 1
ATOM 2373 O O . ARG A 1 320 ? -16.602 22.147 13.028 1.00 63.44 320 ARG A O 1
ATOM 2380 N N . THR A 1 321 ? -14.804 22.734 11.808 1.00 60.00 321 THR A N 1
ATOM 2381 C CA . THR A 1 321 ? -13.804 22.489 12.850 1.00 60.00 321 THR A CA 1
ATOM 2382 C C . THR A 1 321 ? -14.136 23.411 14.018 1.00 60.00 321 THR A C 1
ATOM 2384 O O . THR A 1 321 ? -13.843 24.604 13.960 1.00 60.00 321 THR A O 1
ATOM 2387 N N . LEU A 1 322 ? -14.833 22.870 15.020 1.00 53.88 322 LEU A N 1
ATOM 2388 C CA . LEU A 1 322 ? -15.248 23.556 16.237 1.00 53.88 322 LEU A CA 1
ATOM 2389 C C . LEU A 1 322 ? -13.983 24.031 16.953 1.00 53.88 322 LEU A C 1
ATOM 2391 O O . LEU A 1 322 ? -13.357 23.280 17.694 1.00 53.88 322 LEU A O 1
ATOM 2395 N N . ARG A 1 323 ? -13.571 25.269 16.675 1.00 48.19 323 ARG A N 1
ATOM 2396 C CA . ARG A 1 323 ? -12.472 25.941 17.376 1.00 48.19 323 ARG A CA 1
ATOM 2397 C C . ARG A 1 323 ? -12.954 26.916 18.445 1.00 48.19 323 ARG A C 1
ATOM 2399 O O . ARG A 1 323 ? -12.128 27.476 19.151 1.00 48.19 323 ARG A O 1
ATOM 2406 N N . ASP A 1 324 ? -14.264 27.046 18.624 1.00 45.62 324 ASP A N 1
ATOM 2407 C CA . ASP A 1 324 ? -14.842 28.093 19.462 1.00 45.62 324 ASP A CA 1
ATOM 2408 C C . ASP A 1 324 ? -15.472 27.512 20.733 1.00 45.62 324 ASP A C 1
ATOM 2410 O O . ASP A 1 324 ? -16.663 27.664 20.992 1.00 45.62 324 ASP A O 1
ATOM 2414 N N . HIS A 1 325 ? -14.653 26.855 21.552 1.00 47.22 325 HIS A N 1
ATOM 2415 C CA . HIS A 1 325 ? -14.878 26.882 22.993 1.00 47.22 325 HIS A CA 1
ATOM 2416 C C . HIS A 1 325 ? -13.737 27.688 23.620 1.00 47.22 325 HIS A C 1
ATOM 2418 O O . HIS A 1 325 ? -12.623 27.171 23.714 1.00 47.22 325 HIS A O 1
ATOM 2424 N N . PRO A 1 326 ? -13.968 28.960 24.003 1.00 53.56 326 PRO A N 1
ATOM 2425 C CA . PRO A 1 326 ? -13.034 29.648 24.879 1.00 53.56 326 PRO A CA 1
ATOM 2426 C C . PRO A 1 326 ? -12.969 28.871 26.201 1.00 53.56 326 PRO A C 1
ATOM 2428 O O . PRO A 1 326 ? -14.007 28.605 26.812 1.00 53.56 326 PRO A O 1
ATOM 2431 N N . VAL A 1 327 ? -11.755 28.453 26.566 1.00 55.00 327 VAL A N 1
ATOM 2432 C CA . VAL A 1 327 ? -11.408 27.893 27.882 1.00 55.00 327 VAL A CA 1
ATOM 2433 C C . VAL A 1 327 ? -11.437 29.004 28.922 1.00 55.00 327 VAL A C 1
ATOM 2435 O O . VAL A 1 327 ? -10.940 30.107 28.595 1.00 55.00 327 VAL A O 1
#

Foldseek 3Di:
DVVLVVLADQLLLLLLLLLLQVLLVVVVVVVVDDFDPLLVVLNVLSVVLNCLVLVVQVVVVPPPPDDDDDDPDPDDDPGSSVSSVVSNVVSNVVSVVLVVVVVVCLVAVDQLVVVVVVVVVVVVVVCVVCQCVVVCVVDPNDDDVVNSVVVVVVVVVCCVPHPNVVVVVVVVVVVVVVVVVLSVCLQPHAPLVSLLVSLVVSVVSLVLLQDCVRPPPNRDDCDPSSVSSSVSNSVSSVSSQVSLVVVVVVVVVVPPPDDPDPDDDDDDDDDDDDDDDDDPDDPPPDPPPPSQDDSPSRDRDDNRPSVVCVPPPADSVRPPSPPPDDD

InterPro domains:
  IPR013936 Chloroquine-resistance transporter-like [PF08627] (2-147)
  IPR013936 Chloroquine-resistance transporter-like [PTHR31326] (2-250)

Secondary structure (DSSP, 8-state):
-TTTGGGS-HHHHHHHHTTHHHHHHHHHHHTT----HHHHHHHHHHHHHHHHHHSHHHHGGGS------------PPPPHHHHHHHHHHTHHHHHHHHHHHHHHHTTS---HHHHHHHHHHHHHHHHHHHTTHHHHHHTTS---HHHHHHHHHHHHHHHHHSTTHHHHHHHHHHHHHHHHHHHHHHHHS-HHHHHHHHHHHHHHHHHHHH-HHHHGGGPPP--HHHHHHHHHHHHHHHHHHHHHHHHHHH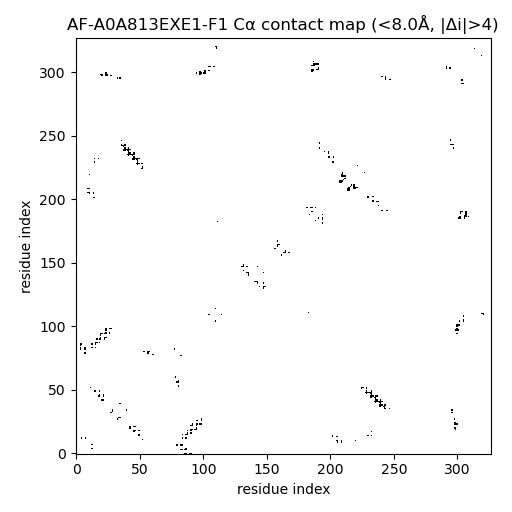HHHHTS------------PPP------------------PPPPP----SSS-HHHHGGGGG--S-TTT---------

pLDDT: mean 76.79, std 17.68, range [37.47, 97.69]

Radius of gyration: 26.93 Å; Cα contacts (8 Å, |Δi|>4): 237; chains: 1; bounding box: 88×52×68 Å

Solvent-accessible surface area (backbone atoms only — not comparable to full-atom values): 19454 Å² total; per-residue (Å²): 72,83,88,25,53,88,60,38,56,68,58,56,49,48,53,48,59,56,51,33,46,51,41,24,44,52,54,38,41,75,72,70,52,84,81,56,72,45,32,56,51,10,39,51,32,31,52,49,14,52,47,61,61,50,48,68,55,61,67,66,75,78,74,79,90,74,88,80,79,100,65,85,80,70,79,71,80,73,52,59,51,55,34,45,48,53,35,44,58,46,32,48,63,54,22,52,50,20,52,50,50,49,58,51,47,78,76,43,95,68,52,66,67,62,50,53,50,50,50,50,50,52,51,51,54,50,50,63,72,49,58,54,50,64,56,50,75,75,38,90,86,69,73,50,72,65,59,44,51,51,51,51,52,51,52,48,48,52,37,72,77,36,87,53,34,62,60,51,51,52,47,51,51,50,53,52,50,48,54,50,48,56,53,48,34,32,51,78,38,56,66,68,54,45,49,52,53,58,56,47,48,41,62,50,50,41,53,48,43,51,33,53,91,77,45,47,92,73,42,52,82,85,48,70,63,54,55,52,20,50,51,35,28,48,51,9,53,52,41,25,47,54,37,49,53,50,57,57,55,56,60,59,60,72,70,53,75,80,68,78,73,93,70,74,91,75,83,86,76,81,87,82,86,88,84,92,80,89,74,97,74,82,87,78,72,81,70,78,75,71,72,78,80,72,67,83,65,56,60,62,58,68,36,69,70,31,64,63,47,80,76,53,89,63,50,85,89,64,59,66,78,85,76,84,71,87,127

Mean predicted aligned error: 10.79 Å

Sequence (327 aa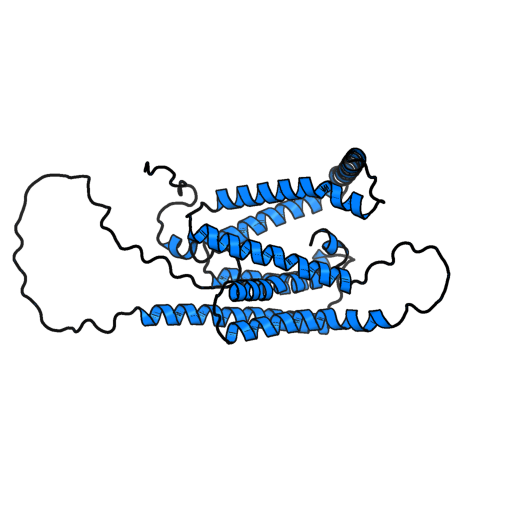):
MVFANPYVPGCLQALLQQALIPFTLAASVAAGARFEPHQYCGVALILGGIGLQLLPGLGESSGAAALVGGAPAVAAPASMTWWSLVFLVAQVPVALAAILQEKTFRAVPVNVFHMLFWASTAQFLSLLLLLPLPSLVASSLRVSFQEGLDAWAAEWQLVSEGSARAPLFACIVAMLVSQLTQTLMVKYSSAAFTVVCMALAVPASAVVFTMPAFVGAHRERMTEATLVSLALVFVGIVVYRLGACRRISDTKSEHRPADEPLLGGTPRKKQVPDLISPPLKRLCSGESLVPPQLCSGGVGIIQSEYSNASDSKLSIWEERTLRDHPV